Protein AF-A0ABD2CZT2-F1 (afdb_monomer_lite)

Organism: Vespula maculifrons (NCBI:txid7453)

Secondary structure (DSSP, 8-state):
--HHHHHHHHHHHHHHHHHHHHHHHHHHHHHHHHHHHHHHHHHHHHHHHHHHHHHHHHS---SSSHHHHHHHHHHHHHHHHHHHHHHHHHHHHHHHHHHHHHHHHHHHHHHHHHHHHHHHHHHHHHHHHT-----HHHHHHHHHHHHHHHHHHHHHHHHHHHHHHHHHHHHHHHHHHHHHHHHHHHHHHHHHHTT--

pLDDT: mean 74.49, std 11.49, range [43.28, 91.12]

Sequence (197 aa):
MPNILNRSLVLTLSKCSLLYATLIVFIMDMLYMNCTCIIKECFTRINKNLENLQRVVVTGEPHLLRRVYHEKRNPLLLIELKAIKMRHQQVSDVLQQLNSTFGSQIIITSLMTFAEVTFSLYFYILQTIDKKEINLEKQIWYSYFITSIAYYSIKLGLIAWACETAKNEAAEVGIRIHEVVINTTDKDIKNEVKRHS

Foldseek 3Di:
DPPVVVVVVVVVVVVVVVVVVVVVVVVLLVVLVVLLVVLVVLVVVLVVLLVVLVCVLVVDDDDDVPPVCLVVVVVVSVVSLVVSVVSLVVSLVVLVVSCVVCVVVLVVVLVVVVVVLVVVVVVVVVVCVVPPDDDPVNVVSVVVVVVSVVVSVVSVVSSVVSVVCSVVSVVVSVVSVVVSVVVSVVVVVVVVVVVVD

InterPro domains:
  IPR013604 7TM chemosensory receptor [PF08395] (9-193)

Structure (mmCIF, N/CA/C/O backbone):
data_AF-A0ABD2CZT2-F1
#
_entry.id   AF-A0ABD2CZT2-F1
#
loop_
_atom_site.group_PDB
_atom_site.id
_atom_site.type_symbol
_atom_site.label_atom_id
_atom_site.label_alt_id
_atom_site.label_comp_id
_atom_site.label_asym_id
_atom_site.label_entity_id
_atom_site.label_seq_id
_atom_site.pdbx_PDB_ins_code
_atom_site.Cartn_x
_atom_site.Cartn_y
_atom_site.Cartn_z
_atom_site.occupancy
_atom_site.B_iso_or_equiv
_atom_site.auth_seq_id
_atom_site.auth_comp_id
_atom_site.auth_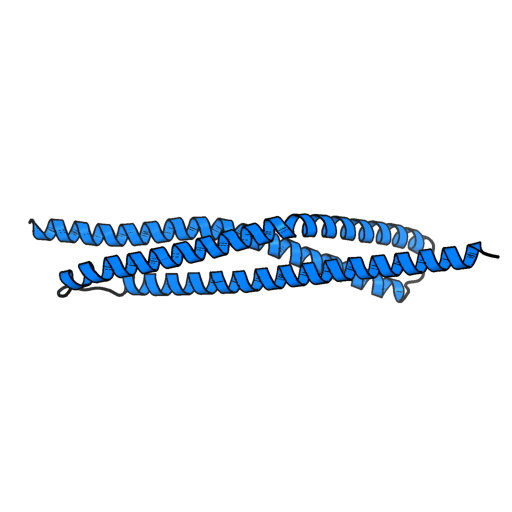asym_id
_atom_site.auth_atom_id
_atom_site.pdbx_PDB_model_num
ATOM 1 N N . MET A 1 1 ? 14.401 15.908 -48.583 1.00 51.03 1 MET A N 1
ATOM 2 C CA . MET A 1 1 ? 14.832 16.285 -47.216 1.00 51.03 1 MET A CA 1
ATOM 3 C C . MET A 1 1 ? 13.704 16.536 -46.173 1.00 51.03 1 MET A C 1
ATOM 5 O O . MET A 1 1 ? 13.996 17.207 -45.196 1.00 51.03 1 MET A O 1
ATOM 9 N N . PRO A 1 2 ? 12.477 15.955 -46.236 1.00 56.19 2 PRO A N 1
ATOM 10 C CA . PRO A 1 2 ? 11.481 16.119 -45.152 1.00 56.19 2 PRO A CA 1
ATOM 11 C C . PRO A 1 2 ? 11.474 15.001 -44.080 1.00 56.19 2 PRO A C 1
ATOM 13 O O . PRO A 1 2 ? 10.839 15.145 -43.041 1.00 56.19 2 PRO A O 1
ATOM 16 N N . ASN A 1 3 ? 12.187 13.886 -44.289 1.00 60.97 3 ASN A N 1
ATOM 17 C CA . ASN A 1 3 ? 12.022 12.674 -43.465 1.00 60.97 3 ASN A CA 1
ATOM 18 C C . ASN A 1 3 ? 12.833 12.667 -42.146 1.00 60.97 3 ASN A C 1
ATOM 20 O O . ASN A 1 3 ? 12.502 11.949 -41.206 1.00 60.97 3 ASN A O 1
ATOM 24 N N . ILE A 1 4 ? 13.901 13.468 -42.056 1.00 63.44 4 ILE A N 1
ATOM 25 C CA . ILE A 1 4 ? 14.817 13.484 -40.897 1.00 63.44 4 ILE A CA 1
ATOM 26 C C . ILE A 1 4 ? 14.232 14.313 -39.746 1.00 63.44 4 ILE A C 1
ATOM 28 O O . ILE A 1 4 ? 14.256 13.866 -38.602 1.00 63.44 4 ILE A O 1
ATOM 32 N N . LEU A 1 5 ? 13.639 15.470 -40.063 1.00 66.06 5 LEU A N 1
ATOM 33 C CA . LEU A 1 5 ? 13.013 16.367 -39.087 1.00 66.06 5 LEU A CA 1
ATOM 34 C C . LEU A 1 5 ? 11.785 15.721 -38.424 1.00 66.06 5 LEU A C 1
ATOM 36 O O . LEU A 1 5 ? 11.606 15.821 -37.212 1.00 66.06 5 LEU A O 1
ATOM 40 N N . ASN A 1 6 ? 10.979 14.996 -39.209 1.00 73.38 6 ASN A N 1
ATOM 41 C CA . ASN A 1 6 ? 9.832 14.251 -38.692 1.00 73.38 6 ASN A CA 1
ATOM 42 C C . ASN A 1 6 ? 10.284 13.119 -37.750 1.00 73.38 6 ASN A C 1
ATOM 44 O O . ASN A 1 6 ? 9.743 12.954 -36.661 1.00 73.38 6 ASN A O 1
ATOM 48 N N . ARG A 1 7 ? 11.360 12.398 -38.102 1.00 74.06 7 ARG A N 1
ATOM 49 C CA . ARG A 1 7 ? 11.938 11.351 -37.246 1.00 74.06 7 ARG A CA 1
ATOM 50 C C . ARG A 1 7 ? 12.487 11.911 -35.929 1.00 74.06 7 ARG A C 1
ATOM 52 O O . ARG A 1 7 ? 12.241 11.319 -34.881 1.00 74.06 7 ARG A O 1
ATOM 59 N N . SER A 1 8 ? 13.189 13.048 -35.954 1.00 78.94 8 SER A N 1
ATOM 60 C CA . SER A 1 8 ? 13.686 13.703 -34.733 1.00 78.94 8 SER A CA 1
ATOM 61 C C . SER A 1 8 ? 12.563 14.262 -33.857 1.00 78.94 8 SER A C 1
ATOM 63 O O . SER A 1 8 ? 12.661 14.187 -32.633 1.00 78.94 8 SER A O 1
ATOM 65 N N . LEU A 1 9 ? 11.482 14.769 -34.462 1.00 80.94 9 LEU A N 1
ATOM 66 C CA . LEU A 1 9 ? 10.285 15.213 -33.743 1.00 80.94 9 LEU A CA 1
ATOM 67 C C . LEU A 1 9 ? 9.587 14.040 -33.053 1.00 80.94 9 LEU A C 1
ATOM 69 O O . LEU A 1 9 ? 9.322 14.123 -31.860 1.00 80.94 9 LEU A O 1
ATOM 73 N N . VAL A 1 10 ? 9.374 12.923 -33.755 1.00 81.81 10 VAL A N 1
ATOM 74 C CA . VAL A 1 10 ? 8.773 11.704 -33.184 1.00 81.81 10 VAL A CA 1
ATOM 75 C C . VAL A 1 10 ? 9.615 11.146 -32.032 1.00 81.81 10 VAL A C 1
ATOM 77 O O . VAL A 1 10 ? 9.071 10.801 -30.986 1.00 81.81 10 VAL A O 1
ATOM 80 N N . LEU A 1 11 ? 10.944 11.109 -32.177 1.00 80.69 11 LEU A N 1
ATOM 81 C CA . LEU A 1 11 ? 11.863 10.692 -31.109 1.00 80.69 11 LEU A CA 1
ATOM 82 C C . LEU A 1 11 ? 11.801 11.619 -29.889 1.00 80.69 11 LEU A C 1
ATOM 84 O O . LEU A 1 11 ? 11.799 11.144 -28.755 1.00 80.69 11 LEU A O 1
ATOM 88 N N . THR A 1 12 ? 11.747 12.932 -30.111 1.00 82.88 12 THR A N 1
ATOM 89 C CA . THR A 1 12 ? 11.650 13.922 -29.028 1.00 82.88 12 THR A CA 1
ATOM 90 C C . THR A 1 12 ? 10.311 13.813 -28.306 1.00 82.88 12 THR A C 1
ATOM 92 O O . THR A 1 12 ? 10.287 13.718 -27.083 1.00 82.88 12 THR A O 1
ATOM 95 N N . LEU A 1 13 ? 9.207 13.732 -29.054 1.00 83.69 13 LEU A N 1
ATOM 96 C CA . LEU A 1 13 ? 7.863 13.544 -28.506 1.00 83.69 13 LEU A CA 1
ATOM 97 C C . LEU A 1 13 ? 7.771 12.249 -27.694 1.00 83.69 13 LEU A C 1
ATOM 99 O O . LEU A 1 13 ? 7.291 12.280 -26.567 1.00 83.69 13 LEU A O 1
ATOM 103 N N . SER A 1 14 ? 8.313 11.141 -28.206 1.00 77.81 14 SER A N 1
ATOM 104 C CA . SER A 1 14 ? 8.356 9.857 -27.496 1.00 77.81 14 SER A CA 1
ATOM 105 C C . SER A 1 14 ? 9.108 9.949 -26.162 1.00 77.81 14 SER A C 1
ATOM 107 O O . SER A 1 14 ? 8.605 9.475 -25.144 1.00 77.81 14 SER A O 1
ATOM 109 N N . LYS A 1 15 ? 10.271 10.614 -26.128 1.00 78.31 15 LYS A N 1
ATOM 110 C CA . LYS A 1 15 ? 11.030 10.831 -24.884 1.00 78.31 15 LYS A CA 1
ATOM 111 C C . LYS A 1 15 ? 10.276 11.716 -23.893 1.00 78.31 15 LYS A C 1
ATOM 113 O O . LYS A 1 15 ? 10.260 11.410 -22.704 1.00 78.31 15 LYS A O 1
ATOM 118 N N . CYS A 1 16 ? 9.634 12.783 -24.366 1.00 80.50 16 CYS A N 1
ATOM 119 C CA . CYS A 1 16 ? 8.803 13.642 -23.524 1.00 80.50 16 CYS A CA 1
ATOM 120 C C . CYS A 1 16 ? 7.610 12.875 -22.936 1.00 80.50 16 CYS A C 1
ATOM 122 O O . CYS A 1 16 ? 7.338 13.005 -21.745 1.00 80.50 16 CYS A O 1
ATOM 124 N N . SER A 1 17 ? 6.941 12.037 -23.733 1.00 78.31 17 SER A N 1
ATOM 125 C CA . SER A 1 17 ? 5.855 11.174 -23.261 1.00 78.31 17 SER A CA 1
ATOM 126 C C . SER A 1 17 ? 6.329 10.168 -22.212 1.00 78.31 17 SER A C 1
ATOM 128 O O . SER A 1 17 ? 5.640 9.973 -21.214 1.00 78.31 17 SER A O 1
ATOM 130 N N . LEU A 1 18 ? 7.514 9.573 -22.392 1.00 78.94 18 LEU A N 1
ATOM 131 C CA . LEU A 1 18 ? 8.096 8.647 -21.417 1.00 78.94 18 LEU A CA 1
ATOM 132 C C . LEU A 1 18 ? 8.422 9.350 -20.093 1.00 78.94 18 LEU A C 1
ATOM 134 O O . LEU A 1 18 ? 8.030 8.872 -19.035 1.00 78.94 18 LEU A O 1
ATOM 138 N N . LEU A 1 19 ? 9.072 10.518 -20.145 1.00 80.50 19 LEU A N 1
ATOM 139 C CA . LEU A 1 19 ? 9.363 11.322 -18.951 1.00 80.50 19 LEU A CA 1
ATOM 140 C C . LEU A 1 19 ? 8.084 11.717 -18.205 1.00 80.50 19 LEU A C 1
ATOM 142 O O . LEU A 1 19 ? 8.030 11.628 -16.980 1.00 80.50 19 LEU A O 1
ATOM 146 N N . TYR A 1 20 ? 7.046 12.118 -18.939 1.00 80.69 20 TYR A N 1
ATOM 147 C CA . TYR A 1 20 ? 5.749 12.457 -18.364 1.00 80.69 20 TYR A CA 1
ATOM 148 C C . TYR A 1 20 ? 5.088 11.252 -17.680 1.00 80.69 20 TYR A C 1
ATOM 150 O O . TYR A 1 20 ? 4.609 11.376 -16.554 1.00 80.69 20 TYR A O 1
ATOM 158 N N . ALA A 1 21 ? 5.123 10.074 -18.310 1.00 78.50 21 ALA A N 1
ATOM 159 C CA . ALA A 1 21 ? 4.617 8.842 -17.712 1.00 78.50 21 ALA A CA 1
ATOM 160 C C . ALA A 1 21 ? 5.367 8.485 -16.415 1.00 78.50 21 ALA A C 1
ATOM 162 O O . ALA A 1 21 ? 4.730 8.185 -15.406 1.00 78.50 21 ALA A O 1
ATOM 163 N N . THR A 1 22 ? 6.699 8.597 -16.400 1.00 79.19 22 THR A N 1
ATOM 164 C CA . THR A 1 22 ? 7.515 8.357 -15.198 1.00 79.19 22 THR A CA 1
ATOM 165 C C . THR A 1 22 ? 7.178 9.331 -14.071 1.00 79.19 22 THR A C 1
ATOM 167 O O . THR A 1 22 ? 7.063 8.921 -12.917 1.00 79.19 22 THR A O 1
ATOM 170 N N . LEU A 1 23 ? 6.971 10.613 -14.388 1.00 82.81 23 LEU A N 1
ATOM 171 C CA . LEU A 1 23 ? 6.548 11.611 -13.403 1.00 82.81 23 LEU A CA 1
ATOM 172 C C . LEU A 1 23 ? 5.168 11.291 -12.824 1.00 82.81 23 LEU A C 1
ATOM 174 O O . LEU A 1 23 ? 4.985 11.406 -11.615 1.00 82.81 23 LEU A O 1
ATOM 178 N N . ILE A 1 24 ? 4.218 10.849 -13.653 1.00 84.69 24 ILE A N 1
ATOM 179 C CA . ILE A 1 24 ? 2.903 10.407 -13.173 1.00 84.69 24 ILE A CA 1
ATOM 180 C C . ILE A 1 24 ? 3.057 9.239 -12.202 1.00 84.69 24 ILE A C 1
ATOM 182 O O . ILE A 1 24 ? 2.507 9.303 -11.107 1.00 84.69 24 ILE A O 1
ATOM 186 N N . VAL A 1 25 ? 3.812 8.198 -12.563 1.00 82.75 25 VAL A N 1
ATOM 187 C CA . VAL A 1 25 ? 4.027 7.037 -11.682 1.00 82.75 25 VAL A CA 1
ATOM 188 C C . VAL A 1 25 ? 4.643 7.479 -10.355 1.00 82.75 25 VAL A C 1
ATOM 190 O O . VAL A 1 25 ? 4.132 7.123 -9.298 1.00 82.75 25 VAL A O 1
ATOM 193 N N . PHE A 1 26 ? 5.662 8.339 -10.395 1.00 81.00 26 PHE A N 1
ATOM 194 C CA . PHE A 1 26 ? 6.296 8.863 -9.189 1.00 81.00 26 PHE A CA 1
ATOM 195 C C . PHE A 1 26 ? 5.323 9.649 -8.296 1.00 81.00 26 PHE A C 1
ATOM 197 O O . PHE A 1 26 ? 5.288 9.444 -7.083 1.00 81.00 26 PHE A O 1
ATOM 204 N N . ILE A 1 27 ? 4.502 10.528 -8.878 1.00 85.62 27 ILE A N 1
ATOM 205 C CA . ILE A 1 27 ? 3.500 11.305 -8.133 1.00 85.62 27 ILE A CA 1
ATOM 206 C C . ILE A 1 27 ? 2.443 10.382 -7.517 1.00 85.62 27 ILE A C 1
ATOM 208 O O . ILE A 1 27 ? 2.082 10.561 -6.353 1.00 85.62 27 ILE A O 1
ATOM 212 N N . MET A 1 28 ? 1.969 9.387 -8.268 1.00 85.38 28 MET A N 1
ATOM 213 C CA . MET A 1 28 ? 0.991 8.407 -7.786 1.00 85.38 28 MET A CA 1
ATOM 214 C C . MET A 1 28 ? 1.545 7.595 -6.614 1.00 85.38 28 MET A C 1
ATOM 216 O O . MET A 1 28 ? 0.846 7.371 -5.626 1.00 85.38 28 MET A O 1
ATOM 220 N N . ASP A 1 29 ? 2.820 7.227 -6.678 1.00 82.44 29 ASP A N 1
ATOM 221 C CA . ASP A 1 29 ? 3.487 6.478 -5.620 1.00 82.44 29 ASP A CA 1
ATOM 222 C C . ASP A 1 29 ? 3.666 7.320 -4.356 1.00 82.44 29 ASP A C 1
ATOM 224 O O . ASP A 1 29 ? 3.377 6.859 -3.252 1.00 82.44 29 ASP A O 1
ATOM 228 N N . MET A 1 30 ? 4.068 8.583 -4.507 1.00 86.44 30 MET A N 1
ATOM 229 C CA . MET A 1 30 ? 4.168 9.526 -3.390 1.00 86.44 30 MET A CA 1
ATOM 230 C C . MET A 1 30 ? 2.801 9.787 -2.747 1.00 86.44 30 MET A C 1
ATOM 232 O O . MET A 1 30 ? 2.695 9.843 -1.521 1.00 86.44 30 MET A O 1
ATOM 236 N N . LEU A 1 31 ? 1.738 9.893 -3.549 1.00 88.81 31 LEU A N 1
ATOM 237 C CA . LEU A 1 31 ? 0.372 10.031 -3.049 1.00 88.81 31 LEU A CA 1
ATOM 238 C C . LEU A 1 31 ? -0.050 8.802 -2.232 1.00 88.81 31 LEU A C 1
ATOM 240 O O . LEU A 1 31 ? -0.528 8.956 -1.108 1.00 88.81 31 LEU A O 1
ATOM 244 N N . TYR A 1 32 ? 0.191 7.594 -2.750 1.00 87.00 32 TYR A N 1
ATOM 245 C CA . TYR A 1 32 ? -0.104 6.345 -2.046 1.00 87.00 32 TYR A CA 1
ATOM 246 C C . TYR A 1 32 ? 0.623 6.260 -0.694 1.00 87.00 32 TYR A C 1
ATOM 248 O O . TYR A 1 32 ? 0.012 5.941 0.332 1.00 87.00 32 TYR A O 1
ATOM 256 N N . MET A 1 33 ? 1.915 6.601 -0.673 1.00 83.81 33 MET A N 1
ATOM 257 C CA . MET A 1 33 ? 2.735 6.639 0.542 1.00 83.81 33 MET A CA 1
ATOM 258 C C . MET A 1 33 ? 2.185 7.621 1.579 1.00 83.81 33 MET A C 1
ATOM 260 O O . MET A 1 33 ? 2.037 7.269 2.751 1.00 83.81 33 MET A O 1
ATOM 264 N N . ASN A 1 34 ? 1.838 8.834 1.147 1.00 89.62 34 ASN A N 1
ATOM 265 C CA . ASN A 1 34 ? 1.283 9.866 2.019 1.00 89.62 34 ASN A CA 1
ATOM 266 C C . ASN A 1 34 ? -0.051 9.426 2.634 1.00 89.62 34 ASN A C 1
ATOM 268 O O . ASN A 1 34 ? -0.232 9.534 3.848 1.00 89.62 34 ASN A O 1
ATOM 272 N N . CYS A 1 35 ? -0.963 8.872 1.830 1.00 89.50 35 CYS A N 1
ATOM 273 C CA . CYS A 1 35 ? -2.238 8.348 2.320 1.00 89.50 35 CYS A CA 1
ATOM 274 C C . CYS A 1 35 ? -2.035 7.204 3.323 1.00 89.50 35 CYS A C 1
ATOM 276 O O . CYS A 1 35 ? -2.639 7.210 4.394 1.00 89.50 35 CYS A O 1
ATOM 278 N N . THR A 1 36 ? -1.137 6.266 3.017 1.00 84.94 36 THR A N 1
ATOM 279 C CA . THR A 1 36 ? -0.813 5.136 3.901 1.00 84.94 36 THR A CA 1
ATOM 280 C C . THR A 1 36 ? -0.243 5.615 5.242 1.00 84.94 36 THR A C 1
ATOM 282 O O . THR A 1 36 ? -0.614 5.098 6.296 1.00 84.94 36 THR A O 1
ATOM 285 N N . CYS A 1 37 ? 0.605 6.648 5.231 1.00 87.12 37 CYS A N 1
ATOM 286 C CA . CYS A 1 37 ? 1.153 7.260 6.443 1.00 87.12 37 CYS A CA 1
ATOM 287 C C . CYS A 1 37 ? 0.065 7.925 7.304 1.00 87.12 37 CYS A C 1
ATOM 289 O O . CYS A 1 37 ? 0.001 7.696 8.511 1.00 87.12 37 CYS A O 1
ATOM 291 N N . ILE A 1 38 ? -0.847 8.686 6.690 1.00 91.12 38 ILE A N 1
ATOM 292 C CA . ILE A 1 38 ? -1.976 9.304 7.404 1.00 91.12 38 ILE A CA 1
ATOM 293 C C . ILE A 1 38 ? -2.860 8.230 8.047 1.00 91.12 38 ILE A C 1
ATOM 295 O O . ILE A 1 38 ? -3.228 8.344 9.215 1.00 91.12 38 ILE A O 1
ATOM 299 N N . ILE A 1 39 ? -3.159 7.157 7.313 1.00 88.56 39 ILE A N 1
ATOM 300 C CA . ILE A 1 39 ? -3.959 6.037 7.818 1.00 88.56 39 ILE A CA 1
ATOM 301 C C . ILE A 1 39 ? -3.271 5.360 9.011 1.00 88.56 39 ILE A C 1
ATOM 303 O O . ILE A 1 39 ? -3.927 5.063 10.012 1.00 88.56 39 ILE A O 1
ATOM 307 N N . LYS A 1 40 ? -1.946 5.179 8.958 1.00 84.88 40 LYS A N 1
ATOM 308 C CA . LYS A 1 40 ? -1.151 4.658 10.080 1.00 84.88 40 LYS A CA 1
ATOM 309 C C . LYS A 1 40 ? -1.309 5.507 11.343 1.00 84.88 40 LYS A C 1
ATOM 311 O O . LYS A 1 40 ? -1.515 4.970 12.435 1.00 84.88 40 LYS A O 1
ATOM 316 N N . GLU A 1 41 ? -1.230 6.826 11.207 1.00 89.62 41 GLU A N 1
ATOM 317 C CA . GLU A 1 41 ? -1.436 7.751 12.325 1.00 89.62 41 GLU A CA 1
ATOM 318 C C . GLU A 1 41 ? -2.876 7.677 12.860 1.00 89.62 41 GLU A C 1
ATOM 320 O O . GLU A 1 41 ? -3.095 7.688 14.076 1.00 89.62 41 GLU A O 1
ATOM 325 N N . CYS A 1 42 ? -3.872 7.513 11.981 1.00 89.31 42 CYS A N 1
ATOM 326 C CA . CYS A 1 42 ? -5.260 7.295 12.386 1.00 89.31 42 CYS A CA 1
ATOM 327 C C . CYS A 1 42 ? -5.419 6.030 13.243 1.00 89.31 42 CYS A C 1
ATOM 329 O O . CYS A 1 42 ? -5.993 6.119 14.332 1.00 89.31 42 CYS A O 1
ATOM 331 N N . PHE A 1 43 ? -4.879 4.886 12.811 1.00 83.69 43 PHE A N 1
ATOM 332 C CA . PHE A 1 43 ? -4.912 3.647 13.598 1.00 83.69 43 PHE A CA 1
ATOM 333 C C . PHE A 1 43 ? -4.190 3.799 14.937 1.00 83.69 43 PHE A C 1
ATOM 335 O O . PHE A 1 43 ? -4.746 3.463 15.982 1.00 83.69 43 PHE A O 1
ATOM 342 N N . THR A 1 44 ? -3.007 4.417 14.935 1.00 86.19 44 THR A N 1
ATOM 343 C CA . THR A 1 44 ? -2.239 4.692 16.160 1.00 86.19 44 THR A CA 1
ATOM 344 C C . THR A 1 44 ? -3.060 5.499 17.169 1.00 86.19 44 THR A C 1
ATOM 346 O O . THR A 1 44 ? -3.048 5.221 18.371 1.00 86.19 44 THR A O 1
ATOM 349 N N . ARG A 1 45 ? -3.819 6.492 16.696 1.00 89.38 45 ARG A N 1
ATOM 350 C CA . ARG A 1 45 ? -4.690 7.308 17.547 1.00 89.38 45 ARG A CA 1
ATOM 351 C C . ARG A 1 45 ? -5.887 6.526 18.082 1.00 89.38 45 ARG A C 1
ATOM 353 O O . ARG A 1 45 ? -6.261 6.713 19.238 1.00 89.38 45 ARG A O 1
ATOM 360 N N . ILE A 1 46 ? -6.490 5.668 17.263 1.00 86.38 46 ILE A N 1
ATOM 361 C CA . ILE A 1 46 ? -7.605 4.807 17.675 1.00 86.38 46 ILE A CA 1
ATOM 362 C C . ILE A 1 46 ? -7.146 3.826 18.756 1.00 86.38 46 ILE A C 1
ATOM 364 O O . ILE A 1 46 ? -7.802 3.737 19.794 1.00 86.38 46 ILE A O 1
ATOM 368 N N . ASN A 1 47 ? -5.994 3.178 18.570 1.00 84.38 47 ASN A N 1
ATOM 369 C CA . ASN A 1 47 ? -5.454 2.225 19.536 1.00 84.38 47 ASN A CA 1
ATOM 370 C C . ASN A 1 47 ? -5.145 2.894 20.892 1.00 84.38 47 ASN A C 1
ATOM 372 O O . ASN A 1 47 ? -5.577 2.408 21.934 1.00 84.38 47 ASN A O 1
ATOM 376 N N . LYS A 1 48 ? -4.531 4.089 20.893 1.00 87.69 48 LYS A N 1
ATOM 377 C CA . LYS A 1 48 ? -4.320 4.881 22.125 1.00 87.69 48 LYS A CA 1
ATOM 378 C C . LYS A 1 48 ? -5.627 5.221 22.852 1.00 87.69 48 LYS A C 1
ATOM 380 O O . LYS A 1 48 ? -5.678 5.182 24.081 1.00 87.69 48 LYS A O 1
ATOM 385 N N . ASN A 1 49 ? -6.686 5.566 22.116 1.00 87.38 49 ASN A N 1
ATOM 386 C CA . ASN A 1 49 ? -7.994 5.844 22.719 1.00 87.38 49 ASN A CA 1
ATOM 387 C C . ASN A 1 49 ? -8.596 4.585 23.356 1.00 87.38 49 ASN A C 1
ATOM 389 O O . ASN A 1 49 ? -9.162 4.667 24.445 1.00 87.38 49 ASN A O 1
ATOM 393 N N . LEU A 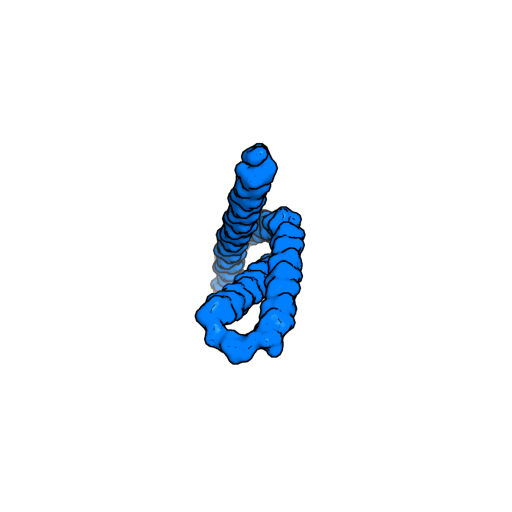1 50 ? -8.447 3.432 22.700 1.00 82.94 50 LEU A N 1
ATOM 394 C CA . LEU A 1 50 ? -8.921 2.150 23.212 1.00 82.94 50 LEU A CA 1
ATOM 395 C C . LEU A 1 50 ? -8.175 1.736 24.490 1.00 82.94 50 LEU A C 1
ATOM 397 O O . LEU A 1 50 ? -8.821 1.356 25.465 1.00 82.94 50 LEU A O 1
ATOM 401 N N . GLU A 1 51 ? -6.847 1.879 24.530 1.00 83.19 51 GLU A N 1
ATOM 402 C CA . GLU A 1 51 ? -6.041 1.622 25.735 1.00 83.19 51 GLU A CA 1
ATOM 403 C C . GLU A 1 51 ? -6.468 2.496 26.919 1.00 83.19 51 GLU A C 1
ATOM 405 O O . GLU A 1 51 ? -6.601 2.015 28.046 1.00 83.19 51 GLU A O 1
ATOM 410 N N . ASN A 1 52 ? -6.702 3.789 26.680 1.00 84.38 52 ASN A N 1
ATOM 411 C CA . ASN A 1 52 ? -7.157 4.700 27.727 1.00 84.38 52 ASN A CA 1
ATOM 412 C C . ASN A 1 52 ? -8.518 4.270 28.288 1.00 84.38 52 ASN A C 1
ATOM 414 O O . ASN A 1 52 ? -8.716 4.290 29.504 1.00 84.38 52 ASN A O 1
ATOM 418 N N . LEU A 1 53 ? -9.433 3.835 27.419 1.00 78.8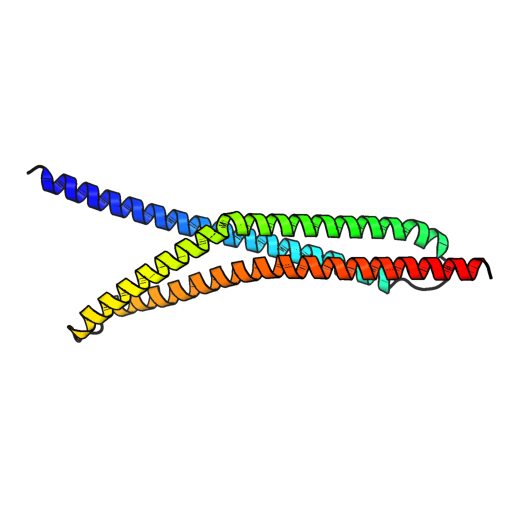1 53 LEU A N 1
ATOM 419 C CA . LEU A 1 53 ? -10.755 3.369 27.822 1.00 78.81 53 LEU A CA 1
ATOM 420 C C . LEU A 1 53 ? -10.675 2.046 28.603 1.00 78.81 53 LEU A C 1
ATOM 422 O O . LEU A 1 53 ? -11.332 1.910 29.634 1.00 78.81 53 LEU A O 1
ATOM 426 N N . GLN A 1 54 ? -9.803 1.116 28.200 1.00 73.75 54 GLN A N 1
ATOM 427 C CA . GLN A 1 54 ? -9.526 -0.104 28.969 1.00 73.75 54 GLN A CA 1
ATOM 428 C C . GLN A 1 54 ? -8.984 0.204 30.369 1.00 73.75 54 GLN A C 1
ATOM 430 O O . GLN A 1 54 ? -9.471 -0.363 31.346 1.00 73.75 54 GLN A O 1
ATOM 435 N N . ARG A 1 55 ? -8.037 1.143 30.506 1.00 74.88 55 ARG A N 1
ATOM 436 C CA . ARG A 1 55 ? -7.549 1.566 31.831 1.00 74.88 55 ARG A CA 1
ATOM 437 C C . ARG A 1 55 ? -8.684 2.111 32.689 1.00 74.88 55 ARG A C 1
ATOM 439 O O . ARG A 1 55 ? -8.818 1.708 33.834 1.00 74.88 55 ARG A O 1
ATOM 446 N N . VAL A 1 56 ? -9.545 2.966 32.137 1.00 72.62 56 VAL A N 1
ATOM 447 C CA . VAL A 1 56 ? -10.702 3.513 32.866 1.00 72.62 56 VAL A CA 1
ATOM 448 C C . VAL A 1 56 ? -11.635 2.412 33.395 1.00 72.62 56 VAL A C 1
ATOM 450 O O . VAL A 1 56 ? -12.168 2.550 34.497 1.00 72.62 56 VAL A O 1
ATOM 453 N N . VAL A 1 57 ? -11.810 1.321 32.645 1.00 68.69 57 VAL A N 1
ATOM 454 C CA . VAL A 1 57 ? -12.611 0.156 33.059 1.00 68.69 57 VAL A CA 1
ATOM 455 C C . VAL A 1 57 ? -11.914 -0.662 34.158 1.00 68.69 57 VAL A C 1
ATOM 457 O O . VAL A 1 57 ? -12.582 -1.110 35.091 1.00 68.69 57 VAL A O 1
ATOM 460 N N . VAL A 1 58 ? -10.589 -0.836 34.081 1.00 66.88 58 VAL A N 1
ATOM 461 C CA . VAL A 1 58 ? -9.796 -1.654 35.022 1.00 66.88 58 VAL A CA 1
ATOM 462 C C . VAL A 1 58 ? -9.529 -0.939 36.352 1.00 66.88 58 VAL A C 1
ATOM 464 O O . VAL A 1 58 ? -9.654 -1.556 37.405 1.00 66.88 58 VAL A O 1
ATOM 467 N N . THR A 1 59 ? -9.205 0.358 36.345 1.00 64.31 59 THR A N 1
ATOM 468 C CA . THR A 1 59 ? -8.850 1.113 37.566 1.00 64.31 59 THR A CA 1
ATOM 469 C C . THR A 1 59 ? -10.064 1.466 38.439 1.00 64.31 59 THR A C 1
ATOM 471 O O . THR A 1 59 ? -9.915 2.020 39.526 1.00 64.31 59 THR A O 1
ATOM 474 N N . GLY A 1 60 ? -11.287 1.188 37.983 1.00 59.31 60 GLY A N 1
ATOM 475 C CA . GLY A 1 60 ? -12.505 1.483 38.731 1.00 59.31 60 GLY A CA 1
ATOM 476 C C . GLY A 1 60 ? -12.949 0.345 39.653 1.00 59.31 60 GLY A C 1
ATOM 477 O O . GLY A 1 60 ? -13.794 -0.440 39.234 1.00 59.31 60 GLY A O 1
ATOM 478 N N . GLU A 1 61 ? -12.460 0.287 40.902 1.00 55.16 61 GLU A N 1
ATOM 479 C CA . GLU A 1 61 ? -13.149 -0.317 42.071 1.00 55.16 61 GLU A CA 1
ATOM 480 C C . GLU A 1 61 ? -12.404 0.024 43.407 1.00 55.16 61 GLU A C 1
ATOM 482 O O . GLU A 1 61 ? -11.184 0.161 43.337 1.00 55.16 61 GLU A O 1
ATOM 487 N N . PRO A 1 62 ? -13.051 0.157 44.611 1.00 55.56 62 PRO A N 1
ATOM 488 C CA . PRO A 1 62 ? -14.337 -0.470 44.919 1.00 55.56 62 PRO A CA 1
ATOM 489 C C . PRO A 1 62 ? -15.349 0.169 45.950 1.00 55.56 62 PRO A C 1
ATOM 491 O O . PRO A 1 62 ? -15.024 0.942 46.844 1.00 55.56 62 PRO A O 1
ATOM 494 N N . HIS A 1 63 ? -16.616 -0.273 45.830 1.00 49.81 63 HIS A N 1
ATOM 495 C CA . HIS A 1 63 ? -17.601 -0.622 46.890 1.00 49.81 63 HIS A CA 1
ATOM 496 C C . HIS A 1 63 ? -18.855 0.206 47.270 1.00 49.81 63 HIS A C 1
ATOM 498 O O . HIS A 1 63 ? -19.834 -0.476 47.556 1.00 49.81 63 HIS A O 1
ATOM 504 N N . LEU A 1 64 ? -18.977 1.545 47.244 1.00 47.81 64 LEU A N 1
ATOM 505 C CA . LEU A 1 64 ? -20.221 2.173 47.795 1.00 47.81 64 LEU A CA 1
ATOM 506 C C . LEU A 1 64 ? -20.945 3.220 46.930 1.00 47.81 64 LEU A C 1
ATOM 508 O O . LEU A 1 64 ? -22.153 3.387 47.068 1.00 47.81 64 LEU A O 1
ATOM 512 N N . LEU A 1 65 ? -20.283 3.826 45.941 1.00 48.06 65 LEU A N 1
ATOM 513 C CA . LEU A 1 65 ? -20.922 4.740 44.970 1.00 48.06 65 LEU A CA 1
ATOM 514 C C . LEU A 1 65 ? -21.389 4.022 43.682 1.00 48.06 65 LEU A C 1
ATOM 516 O O . LEU A 1 65 ? -21.676 4.643 42.661 1.00 48.06 65 LEU A O 1
ATOM 520 N N . ARG A 1 66 ? -21.462 2.685 43.734 1.00 51.38 66 ARG A N 1
ATOM 521 C CA . ARG A 1 66 ? -21.515 1.775 42.578 1.00 51.38 66 ARG A CA 1
ATOM 522 C C . ARG A 1 66 ? -22.797 1.876 41.740 1.00 51.38 66 ARG A C 1
ATOM 524 O O . ARG A 1 66 ? -22.743 1.667 40.543 1.00 51.38 66 ARG A O 1
ATOM 531 N N . ARG A 1 67 ? -23.964 2.180 42.307 1.00 49.19 67 ARG A N 1
ATOM 532 C CA . ARG A 1 67 ? -25.227 2.079 41.540 1.00 49.19 67 ARG A CA 1
ATOM 533 C C . ARG A 1 67 ? -25.435 3.202 40.534 1.00 49.19 67 ARG A C 1
ATOM 535 O O . ARG A 1 67 ? -25.435 2.953 39.337 1.00 49.19 67 ARG A O 1
ATOM 542 N N . VAL A 1 68 ? -25.519 4.433 41.030 1.00 46.62 68 VAL A N 1
ATOM 543 C CA . VAL A 1 68 ? -25.800 5.618 40.204 1.00 46.62 68 VAL A CA 1
ATOM 544 C C . VAL A 1 68 ? -24.646 5.907 39.239 1.00 46.62 68 VAL A C 1
ATOM 546 O O . VAL A 1 68 ? -24.849 6.396 38.129 1.00 46.62 68 VAL A O 1
ATOM 549 N N . TYR A 1 69 ? -23.420 5.562 39.645 1.00 48.38 69 TYR A N 1
ATOM 550 C CA . TYR A 1 69 ? -22.234 5.744 38.823 1.00 48.38 69 TYR A CA 1
ATOM 551 C C . TYR A 1 69 ? -22.127 4.690 37.712 1.00 48.38 69 TYR A C 1
ATOM 553 O O . TYR A 1 69 ? -21.820 5.058 36.584 1.00 48.38 69 TYR A O 1
ATOM 561 N N . HIS A 1 70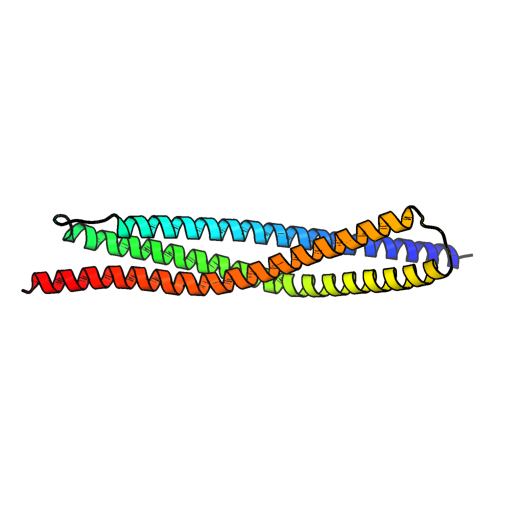 ? -22.443 3.413 37.967 1.00 52.59 70 HIS A N 1
ATOM 562 C CA . HIS A 1 70 ? -22.452 2.397 36.907 1.00 52.59 70 HIS A CA 1
ATOM 563 C C . HIS A 1 70 ? -23.636 2.567 35.942 1.00 52.59 70 HIS A C 1
ATOM 565 O O . HIS A 1 70 ? -23.421 2.478 34.738 1.00 52.59 70 HIS A O 1
ATOM 571 N N . GLU A 1 71 ? -24.836 2.928 36.417 1.00 52.62 71 GLU A N 1
ATOM 572 C CA . GLU A 1 71 ? -26.009 3.167 35.551 1.00 52.62 71 GLU A CA 1
ATOM 573 C C . GLU A 1 71 ? -25.801 4.301 34.541 1.00 52.62 71 GLU A C 1
ATOM 575 O O . GLU A 1 71 ? -26.314 4.230 33.428 1.00 52.62 71 GLU A O 1
ATOM 580 N N . LYS A 1 72 ? -25.030 5.341 34.894 1.00 52.47 72 LYS A N 1
ATOM 581 C CA . LYS A 1 72 ? -24.773 6.494 34.011 1.00 52.47 72 LYS A CA 1
ATOM 582 C C . LYS A 1 72 ? -23.450 6.396 33.241 1.00 52.47 72 LYS A C 1
ATOM 584 O O . LYS A 1 72 ? -23.341 6.947 32.148 1.00 52.47 72 LYS A O 1
ATOM 589 N N . ARG A 1 73 ? -22.446 5.691 33.780 1.00 59.25 73 ARG A N 1
ATOM 590 C CA . ARG A 1 73 ? -21.115 5.534 33.165 1.00 59.25 73 ARG A CA 1
ATOM 591 C C . ARG A 1 73 ? -21.040 4.364 32.182 1.00 59.25 73 ARG A C 1
ATOM 593 O O . ARG A 1 73 ? -20.358 4.515 31.175 1.00 59.25 73 ARG A O 1
ATOM 600 N N . ASN A 1 74 ? -21.766 3.260 32.397 1.00 65.50 74 ASN A N 1
ATOM 601 C CA . ASN A 1 74 ? -21.876 2.177 31.404 1.00 65.50 74 ASN A CA 1
ATOM 602 C C . ASN A 1 74 ? -22.402 2.657 30.046 1.00 65.50 74 ASN A C 1
ATOM 604 O O . ASN A 1 74 ? -21.740 2.386 29.044 1.00 65.50 74 ASN A O 1
ATOM 608 N N . PRO A 1 75 ? -23.528 3.393 29.958 1.00 69.12 75 PRO A N 1
ATOM 609 C CA . PRO A 1 75 ? -24.016 3.855 28.663 1.00 69.12 75 PRO A CA 1
ATOM 610 C C . PRO A 1 75 ? -23.046 4.841 28.002 1.00 69.12 75 PRO A C 1
ATOM 612 O O . PRO A 1 75 ? -22.867 4.783 26.790 1.00 69.12 75 PRO A O 1
ATOM 615 N N . LEU A 1 76 ? -22.362 5.691 28.775 1.00 75.00 76 LEU A N 1
ATOM 616 C CA . LEU A 1 76 ? -21.367 6.625 28.239 1.00 75.00 76 LEU A CA 1
ATOM 617 C C . LEU A 1 76 ? -20.135 5.895 27.674 1.00 75.00 76 LEU A C 1
ATOM 619 O O . LEU A 1 76 ? -19.719 6.182 26.554 1.00 75.00 76 LEU A O 1
ATOM 623 N N . LEU A 1 77 ? -19.610 4.895 28.389 1.00 73.94 77 LEU A N 1
ATOM 624 C CA . LEU A 1 77 ? -18.510 4.047 27.911 1.00 73.94 77 LEU A CA 1
ATOM 625 C C . LEU A 1 77 ? -18.905 3.235 26.672 1.00 73.94 77 LEU A C 1
ATOM 627 O O . LEU A 1 77 ? -18.115 3.117 25.738 1.00 73.94 77 LEU A O 1
ATOM 631 N N . LEU A 1 78 ? -20.135 2.715 26.626 1.00 75.31 78 LEU A N 1
ATOM 632 C CA . LEU A 1 78 ? -20.667 2.013 25.455 1.00 75.31 78 LEU A CA 1
ATOM 633 C C . LEU A 1 78 ? -20.784 2.940 24.235 1.00 75.31 78 LEU A C 1
ATOM 635 O O . LEU A 1 78 ? -20.482 2.519 23.118 1.00 75.31 78 LEU A O 1
ATOM 639 N N . ILE A 1 79 ? -21.181 4.203 24.431 1.00 81.69 79 ILE A N 1
ATOM 640 C CA . ILE A 1 79 ? -21.222 5.213 23.363 1.00 81.69 79 ILE A CA 1
ATOM 641 C C . ILE A 1 79 ? -19.808 5.510 22.844 1.00 81.69 79 ILE A C 1
ATOM 643 O O . ILE A 1 79 ? -19.602 5.527 21.629 1.00 81.69 79 ILE A O 1
ATOM 647 N N . GLU A 1 80 ? -18.824 5.691 23.728 1.00 83.44 80 GLU A N 1
ATOM 648 C CA . GLU A 1 80 ? -17.426 5.914 23.333 1.00 83.44 80 GLU A CA 1
ATOM 649 C C . GLU A 1 80 ? -16.828 4.704 22.604 1.00 83.44 80 GLU A C 1
ATOM 651 O O . GLU A 1 80 ? -16.231 4.863 21.538 1.00 83.44 80 GLU A O 1
ATOM 656 N N . LEU A 1 81 ? -17.056 3.486 23.104 1.00 80.25 81 LEU A N 1
ATOM 657 C CA . LEU A 1 81 ? -16.648 2.239 22.445 1.00 80.25 81 LEU A CA 1
ATOM 658 C C . LEU A 1 81 ? -17.260 2.106 21.050 1.00 80.25 81 LEU A C 1
ATOM 660 O O . LEU A 1 81 ? -16.560 1.772 20.093 1.00 80.25 81 LEU A O 1
ATOM 664 N N . LYS A 1 82 ? -18.555 2.413 20.905 1.00 81.31 82 LYS A N 1
ATOM 665 C CA . LYS A 1 82 ? -19.233 2.417 19.603 1.00 81.31 82 LYS A CA 1
ATOM 666 C C . LYS A 1 82 ? -18.616 3.450 18.658 1.00 81.31 82 LYS A C 1
ATOM 668 O O . LYS A 1 82 ? -18.416 3.147 17.483 1.00 81.31 82 LYS A O 1
ATOM 673 N N . ALA A 1 83 ? -18.268 4.636 19.158 1.00 86.44 83 ALA A N 1
ATOM 674 C CA . ALA A 1 83 ? -17.612 5.673 18.365 1.00 86.44 83 ALA A CA 1
ATOM 675 C C . ALA A 1 83 ? -16.198 5.261 17.917 1.00 86.44 83 ALA A C 1
ATOM 677 O O . ALA A 1 83 ? -15.835 5.481 16.761 1.00 86.44 83 ALA A O 1
ATOM 678 N N . ILE A 1 84 ? -15.416 4.624 18.795 1.00 85.25 84 ILE A N 1
ATOM 679 C CA . ILE A 1 84 ? -14.094 4.066 18.467 1.00 85.25 84 ILE A CA 1
ATOM 680 C C . ILE A 1 84 ? -14.230 2.987 17.387 1.00 85.25 84 ILE A C 1
ATOM 682 O O . ILE A 1 84 ? -13.524 3.054 16.382 1.00 85.25 84 ILE A O 1
ATOM 686 N N . LYS A 1 85 ? -15.188 2.060 17.536 1.00 81.69 85 LYS A N 1
ATOM 687 C CA . LYS A 1 85 ? -15.478 1.018 16.540 1.00 81.69 85 LYS A CA 1
ATOM 688 C C . LYS A 1 85 ? -15.824 1.607 15.174 1.00 81.69 85 LYS A C 1
ATOM 690 O O . LYS A 1 85 ? -15.313 1.148 14.160 1.00 81.69 85 LYS A O 1
ATOM 695 N N . MET A 1 86 ? -16.683 2.625 15.138 1.00 85.25 86 MET A N 1
ATOM 696 C CA . MET A 1 86 ? -17.069 3.269 13.881 1.00 85.25 86 MET A CA 1
ATOM 697 C C . MET A 1 86 ? -15.885 3.960 13.206 1.00 85.25 86 MET A C 1
ATOM 699 O O . MET A 1 86 ? -15.695 3.783 12.007 1.00 85.25 86 MET A O 1
ATOM 703 N N . ARG A 1 87 ? -15.064 4.706 13.959 1.00 86.00 87 ARG A N 1
ATOM 704 C CA . ARG A 1 87 ? -13.865 5.355 13.401 1.00 86.00 87 ARG A CA 1
ATOM 705 C C . ARG A 1 87 ? -12.880 4.342 12.842 1.00 86.00 87 ARG A C 1
ATOM 707 O O . ARG A 1 87 ? -12.302 4.570 11.790 1.00 86.00 87 ARG A O 1
ATOM 714 N N . HIS A 1 88 ? -12.699 3.235 13.546 1.00 86.44 88 HIS A N 1
ATOM 715 C CA . HIS A 1 88 ? -11.841 2.145 13.110 1.00 86.44 88 HIS A CA 1
ATOM 716 C C . HIS A 1 88 ? -12.314 1.529 11.796 1.00 86.44 88 HIS A C 1
ATOM 718 O O . HIS A 1 88 ? -11.539 1.479 10.842 1.00 86.44 88 HIS A O 1
ATOM 724 N N . GLN A 1 89 ? -13.602 1.187 11.709 1.00 84.56 89 GLN A N 1
ATOM 725 C CA . GLN A 1 89 ? -14.197 0.675 10.477 1.00 84.56 89 GLN A CA 1
ATOM 726 C C . GLN A 1 89 ? -14.015 1.660 9.318 1.00 84.56 89 GLN A C 1
ATOM 728 O O . GLN A 1 89 ? -13.557 1.267 8.255 1.00 84.56 89 GLN A O 1
ATOM 733 N N . GLN A 1 90 ? -14.283 2.951 9.542 1.00 90.25 90 GLN A N 1
ATOM 734 C CA . GLN A 1 90 ? -14.104 3.987 8.521 1.00 90.25 90 GLN A CA 1
ATOM 735 C C . GLN A 1 90 ? -12.661 4.066 8.009 1.00 90.25 90 GLN A C 1
ATOM 737 O O . GLN A 1 90 ? -12.440 4.172 6.807 1.00 90.25 90 GLN A O 1
ATOM 742 N N . VAL A 1 91 ? -11.672 4.018 8.906 1.00 89.19 91 VAL A N 1
ATOM 743 C CA . VAL A 1 91 ? -10.253 4.059 8.524 1.00 89.19 91 VAL A CA 1
ATOM 744 C C . VAL A 1 91 ? -9.854 2.791 7.761 1.00 89.19 91 VAL A C 1
ATOM 746 O O . VAL A 1 91 ? -9.130 2.886 6.770 1.00 89.19 91 VAL A O 1
ATOM 749 N N . SER A 1 92 ? -10.361 1.624 8.167 1.00 86.31 92 SER A N 1
ATOM 750 C CA . SER A 1 92 ? -10.140 0.356 7.461 1.00 86.31 92 SER A CA 1
ATOM 751 C C . SER A 1 92 ? -10.761 0.357 6.059 1.00 86.31 92 SER A C 1
ATOM 753 O O . SER A 1 92 ? -10.091 0.004 5.089 1.00 86.31 92 SER A O 1
ATOM 755 N N . ASP A 1 93 ? -11.993 0.850 5.918 1.00 88.69 93 ASP A N 1
ATOM 756 C CA . ASP A 1 93 ? -12.681 0.959 4.627 1.00 88.69 93 ASP A CA 1
ATOM 757 C C . ASP A 1 93 ? -11.923 1.895 3.671 1.00 88.69 93 ASP A C 1
ATOM 759 O O . ASP A 1 93 ? -11.755 1.587 2.489 1.00 88.69 93 ASP A O 1
ATOM 763 N N . VAL A 1 94 ? -11.413 3.023 4.181 1.00 90.69 94 VAL A N 1
ATOM 764 C CA . VAL A 1 94 ? -10.571 3.950 3.407 1.00 90.69 94 VAL A CA 1
ATOM 765 C C . VAL A 1 94 ? -9.262 3.279 2.985 1.00 90.69 94 VAL A C 1
ATOM 767 O O . VAL A 1 94 ? -8.844 3.436 1.838 1.00 90.69 94 VAL A O 1
ATOM 770 N N . LEU A 1 95 ? -8.627 2.498 3.863 1.00 87.94 95 LEU A N 1
ATOM 771 C CA . LEU A 1 95 ? -7.415 1.745 3.531 1.00 87.94 95 LEU A CA 1
ATOM 772 C C . LEU A 1 95 ? -7.671 0.691 2.449 1.00 87.94 95 LEU A C 1
ATOM 774 O O . LEU A 1 95 ? -6.873 0.550 1.521 1.00 87.94 95 LEU A O 1
ATOM 778 N N . GLN A 1 96 ? -8.800 -0.013 2.522 1.00 87.31 96 GLN A N 1
ATOM 779 C CA . GLN A 1 96 ? -9.199 -0.984 1.509 1.00 87.31 96 GLN A CA 1
ATOM 780 C C . GLN A 1 96 ? -9.474 -0.312 0.159 1.00 87.31 96 GLN A C 1
ATOM 782 O O . GLN A 1 96 ? -9.036 -0.820 -0.873 1.00 87.31 96 GLN A O 1
ATOM 787 N N . GLN A 1 97 ? -10.148 0.840 0.145 1.00 89.00 97 GLN A N 1
ATOM 788 C CA . GLN A 1 97 ? -10.383 1.614 -1.079 1.00 89.00 97 GLN A CA 1
ATOM 789 C C . GLN A 1 97 ? -9.080 2.146 -1.681 1.00 89.00 97 GLN A C 1
ATOM 791 O O . GLN A 1 97 ? -8.887 2.055 -2.896 1.00 89.00 97 GLN A O 1
ATOM 796 N N . LEU A 1 98 ? -8.164 2.642 -0.843 1.00 88.75 98 LEU A N 1
ATOM 797 C CA . LEU A 1 98 ? -6.829 3.059 -1.266 1.00 88.75 98 LEU A CA 1
ATOM 798 C C . LEU A 1 98 ? -6.098 1.886 -1.933 1.00 88.75 98 LEU A C 1
ATOM 800 O O . LEU A 1 98 ? -5.608 2.011 -3.053 1.00 88.75 98 LEU A O 1
ATOM 804 N N . ASN A 1 99 ? -6.095 0.716 -1.299 1.00 86.88 99 ASN A N 1
ATOM 805 C CA . ASN A 1 99 ? -5.447 -0.460 -1.864 1.00 86.88 99 ASN A CA 1
ATOM 806 C C . ASN A 1 99 ? -6.139 -0.971 -3.142 1.00 86.88 99 ASN A C 1
ATOM 808 O O . ASN A 1 99 ? -5.468 -1.334 -4.099 1.00 86.88 99 ASN A O 1
ATOM 812 N N . SER A 1 100 ? -7.470 -0.954 -3.218 1.00 85.25 100 SER A N 1
ATOM 813 C CA . SER A 1 100 ? -8.187 -1.362 -4.434 1.00 85.25 100 SER A CA 1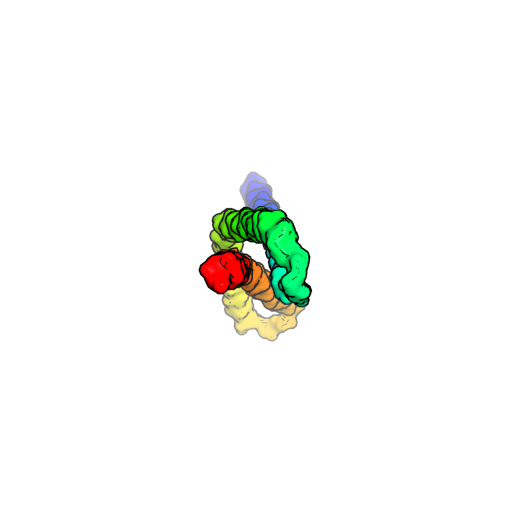
ATOM 814 C C . SER A 1 100 ? -7.941 -0.412 -5.609 1.00 85.25 100 SER A C 1
ATOM 816 O O . SER A 1 100 ? -7.942 -0.855 -6.755 1.00 85.25 100 SER A O 1
ATOM 818 N N . THR A 1 101 ? -7.755 0.881 -5.337 1.00 85.31 101 THR A N 1
ATOM 819 C CA . THR A 1 101 ? -7.550 1.904 -6.372 1.00 85.31 101 THR A CA 1
ATOM 820 C C . THR A 1 101 ? -6.114 1.892 -6.883 1.00 85.31 101 THR A C 1
ATOM 822 O O . THR A 1 101 ? -5.883 1.906 -8.088 1.00 85.31 101 THR A O 1
ATOM 825 N N . PHE A 1 102 ? -5.140 1.839 -5.973 1.00 81.81 102 PHE A N 1
ATOM 826 C CA . PHE A 1 102 ? -3.725 1.980 -6.317 1.00 81.81 102 PHE A CA 1
ATOM 827 C C . PHE A 1 102 ? -2.989 0.638 -6.414 1.00 81.81 102 PHE A C 1
ATOM 829 O O . PHE A 1 102 ? -1.999 0.535 -7.131 1.00 81.81 102 PHE A O 1
ATOM 836 N N . GLY A 1 103 ? -3.455 -0.410 -5.736 1.00 82.75 103 GLY A N 1
ATOM 837 C CA . GLY A 1 103 ? -2.724 -1.671 -5.591 1.00 82.75 103 GLY A CA 1
ATOM 838 C C . GLY A 1 103 ? -2.461 -2.375 -6.919 1.00 82.75 103 GLY A C 1
ATOM 839 O O . GLY A 1 103 ? -1.326 -2.765 -7.190 1.00 82.75 103 GLY A O 1
ATOM 840 N N . SER A 1 104 ? -3.466 -2.476 -7.793 1.00 81.12 104 SER A N 1
ATOM 841 C CA . SER A 1 104 ? -3.303 -3.097 -9.117 1.00 81.12 104 SER A CA 1
ATOM 842 C C . SER A 1 104 ? -2.310 -2.326 -9.989 1.00 81.12 104 SER A C 1
ATOM 844 O O . SER A 1 104 ? -1.394 -2.921 -10.559 1.00 81.12 104 SER A O 1
ATOM 846 N N . GLN A 1 105 ? -2.430 -0.996 -10.031 1.00 82.19 105 GLN A N 1
ATOM 847 C CA . GLN A 1 105 ? -1.515 -0.121 -10.760 1.00 82.19 105 GLN A CA 1
ATOM 848 C C . GLN A 1 105 ? -0.078 -0.261 -10.245 1.00 82.19 105 GLN A C 1
ATOM 850 O O . GLN A 1 105 ? 0.858 -0.339 -11.041 1.00 82.19 105 GLN A O 1
ATOM 855 N N . ILE A 1 106 ? 0.111 -0.336 -8.927 1.00 82.38 106 ILE A N 1
ATOM 856 C CA . ILE A 1 106 ? 1.428 -0.494 -8.309 1.00 82.38 106 ILE A CA 1
ATOM 857 C C . ILE A 1 106 ? 2.047 -1.850 -8.662 1.00 82.38 106 ILE A C 1
ATOM 859 O O . ILE A 1 106 ? 3.225 -1.902 -9.011 1.00 82.38 106 ILE A O 1
ATOM 863 N N . ILE A 1 107 ? 1.271 -2.935 -8.605 1.00 83.31 107 ILE A N 1
ATOM 864 C CA . ILE A 1 107 ? 1.754 -4.279 -8.950 1.00 83.31 107 ILE A CA 1
ATOM 865 C C . ILE A 1 107 ? 2.166 -4.328 -10.425 1.00 83.31 107 ILE A C 1
ATOM 867 O O . ILE A 1 107 ? 3.256 -4.798 -10.743 1.00 83.31 107 ILE A O 1
ATOM 871 N N . ILE A 1 108 ? 1.330 -3.801 -11.322 1.00 84.25 108 ILE A N 1
ATOM 872 C CA . ILE A 1 108 ? 1.587 -3.821 -12.766 1.00 84.25 108 ILE A CA 1
ATOM 873 C C . ILE A 1 108 ? 2.814 -2.978 -13.119 1.00 84.25 108 ILE A C 1
ATOM 875 O O . ILE A 1 108 ? 3.702 -3.462 -13.818 1.00 84.25 108 ILE A O 1
ATOM 879 N N . THR A 1 109 ? 2.893 -1.741 -12.622 1.00 81.94 109 THR A N 1
ATOM 880 C CA . THR A 1 109 ? 4.043 -0.861 -12.896 1.00 81.94 109 THR A CA 1
ATOM 881 C C . THR A 1 109 ? 5.337 -1.446 -12.335 1.00 81.94 109 THR A C 1
ATOM 883 O O . THR A 1 109 ? 6.349 -1.445 -13.029 1.00 81.94 109 THR A O 1
ATOM 886 N N . SER A 1 110 ? 5.288 -2.057 -11.148 1.00 80.38 110 SER A N 1
ATOM 887 C CA . SER A 1 110 ? 6.422 -2.774 -10.556 1.00 80.38 110 SER A CA 1
ATOM 888 C C . SER A 1 110 ? 6.900 -3.937 -11.431 1.00 80.38 110 SER A C 1
ATOM 890 O O . SER A 1 110 ? 8.088 -4.030 -11.737 1.00 80.38 110 SER A O 1
ATOM 892 N N . LEU A 1 111 ? 5.985 -4.795 -11.901 1.00 84.31 111 LEU A N 1
ATOM 893 C CA . LEU A 1 111 ? 6.326 -5.922 -12.775 1.00 84.31 111 LEU A CA 1
ATOM 894 C C . LEU A 1 111 ? 6.920 -5.457 -14.108 1.00 84.31 111 LEU A C 1
ATOM 896 O O . LEU A 1 111 ? 7.907 -6.030 -14.569 1.00 84.31 111 LEU A O 1
ATOM 900 N N . MET A 1 112 ? 6.347 -4.412 -14.712 1.00 83.56 112 MET A N 1
ATOM 901 C CA . MET A 1 112 ? 6.855 -3.839 -15.960 1.00 83.56 112 MET A CA 1
ATOM 902 C C . MET A 1 112 ? 8.265 -3.281 -15.783 1.00 83.56 112 MET A C 1
ATOM 904 O O . MET A 1 112 ? 9.152 -3.638 -16.555 1.00 83.56 112 MET A O 1
ATOM 908 N N . THR A 1 113 ? 8.502 -2.466 -14.752 1.00 78.12 113 THR A N 1
ATOM 909 C CA . THR A 1 113 ? 9.835 -1.908 -14.504 1.00 78.12 113 THR A CA 1
ATOM 910 C C . THR A 1 113 ? 10.838 -2.998 -14.144 1.00 78.12 113 THR A C 1
ATOM 912 O O . THR A 1 113 ? 11.959 -2.974 -14.640 1.00 78.12 113 THR A O 1
ATOM 915 N N . PHE A 1 114 ? 10.452 -3.995 -13.344 1.00 80.12 114 PHE A N 1
ATOM 916 C CA . PHE A 1 114 ? 11.322 -5.129 -13.039 1.00 80.12 114 PHE A CA 1
ATOM 917 C C . PHE A 1 114 ? 11.720 -5.895 -14.306 1.00 80.12 114 PHE A C 1
ATOM 919 O O . PHE A 1 114 ? 12.895 -6.224 -14.478 1.00 80.12 114 PHE A O 1
ATOM 926 N N . ALA A 1 115 ? 10.777 -6.138 -15.220 1.00 82.75 115 ALA A N 1
ATOM 927 C CA . ALA A 1 115 ? 11.057 -6.779 -16.500 1.00 82.75 115 ALA A CA 1
ATOM 928 C C . ALA A 1 115 ? 11.971 -5.916 -17.384 1.00 82.75 115 ALA A C 1
ATOM 930 O O . ALA A 1 115 ? 12.981 -6.415 -17.874 1.00 82.75 115 ALA A O 1
ATOM 931 N N . GLU A 1 116 ? 11.664 -4.626 -17.550 1.00 79.81 116 GLU A N 1
ATOM 932 C CA . GLU A 1 116 ? 12.466 -3.681 -18.341 1.00 79.81 116 GLU A CA 1
ATOM 933 C C . GLU A 1 116 ? 13.911 -3.618 -17.840 1.00 79.81 116 GLU A C 1
ATOM 935 O O . GLU A 1 116 ? 14.861 -3.738 -18.619 1.00 79.81 116 GLU A O 1
ATOM 940 N N . VAL A 1 117 ? 14.080 -3.508 -16.525 1.00 77.00 117 VAL A N 1
ATOM 941 C CA . VAL A 1 117 ? 15.381 -3.495 -15.867 1.00 77.00 117 VAL A CA 1
ATOM 942 C C . VAL A 1 117 ? 16.087 -4.849 -16.028 1.00 77.00 117 VAL A C 1
ATOM 944 O O . VAL A 1 117 ? 17.270 -4.885 -16.352 1.00 77.00 117 VAL A O 1
ATOM 947 N N . THR A 1 118 ? 15.386 -5.975 -15.886 1.00 82.62 118 THR A N 1
ATOM 948 C CA . THR A 1 118 ? 15.981 -7.314 -16.056 1.00 82.62 118 THR A CA 1
ATOM 949 C C . THR A 1 118 ? 16.471 -7.545 -17.484 1.00 82.62 118 THR A C 1
ATOM 951 O O . THR A 1 118 ? 17.606 -7.979 -17.680 1.00 82.62 118 THR A O 1
ATOM 954 N N . PHE A 1 119 ? 15.659 -7.219 -18.493 1.00 78.31 119 PHE A N 1
ATOM 955 C CA . PHE A 1 119 ? 16.063 -7.336 -19.895 1.00 78.31 119 PHE A CA 1
ATOM 956 C C . PHE A 1 119 ? 17.217 -6.396 -20.223 1.00 78.31 119 PHE A C 1
ATOM 958 O O . PHE A 1 119 ? 18.183 -6.815 -20.859 1.00 78.31 119 PHE A O 1
ATOM 965 N N . SER A 1 120 ? 17.156 -5.152 -19.748 1.00 76.56 120 SER A N 1
ATOM 966 C CA . SER A 1 120 ? 18.239 -4.191 -19.942 1.00 76.56 120 SER A CA 1
ATOM 967 C C . SER A 1 120 ? 19.545 -4.700 -19.335 1.00 76.56 120 SER A C 1
ATOM 969 O O . SER A 1 120 ? 20.573 -4.653 -20.003 1.00 76.56 120 SER A O 1
ATOM 971 N N . LEU A 1 121 ? 19.505 -5.278 -18.129 1.00 75.88 121 LEU A N 1
ATOM 972 C CA . LEU A 1 121 ? 20.670 -5.887 -17.485 1.00 75.88 121 LEU A CA 1
ATOM 973 C C . LEU A 1 121 ? 21.184 -7.101 -18.267 1.00 75.88 121 LEU A C 1
ATOM 975 O O . LEU A 1 121 ? 22.389 -7.268 -18.430 1.00 75.88 121 LEU A O 1
ATOM 979 N N . TYR A 1 122 ? 20.287 -7.949 -18.763 1.00 79.12 122 TYR A N 1
ATOM 980 C CA . TYR A 1 122 ? 20.650 -9.122 -19.550 1.00 79.12 122 TYR A CA 1
ATOM 981 C C . TYR A 1 122 ? 21.395 -8.734 -20.835 1.00 79.12 122 TYR A C 1
ATOM 983 O O . TYR A 1 122 ? 22.502 -9.219 -21.078 1.00 79.12 122 TYR A O 1
ATOM 991 N N . PHE A 1 123 ? 20.847 -7.798 -21.616 1.00 73.44 123 PHE A N 1
ATOM 992 C CA . PHE A 1 123 ? 21.518 -7.269 -22.808 1.00 73.44 123 PHE A CA 1
ATOM 993 C C . PHE A 1 123 ? 22.824 -6.555 -22.458 1.00 73.44 123 PHE A C 1
ATOM 995 O O . PHE A 1 123 ? 23.815 -6.689 -23.176 1.00 73.44 123 PHE A O 1
ATOM 1002 N N . TYR A 1 124 ? 22.848 -5.852 -21.327 1.00 71.69 124 TYR A N 1
ATOM 1003 C CA . TYR A 1 124 ? 24.038 -5.192 -20.817 1.00 71.69 124 TYR A CA 1
ATOM 1004 C C . TYR A 1 124 ? 25.176 -6.175 -20.513 1.00 71.69 124 TYR A C 1
ATOM 1006 O O . TYR A 1 124 ? 26.321 -5.964 -20.922 1.00 71.69 124 TYR A O 1
ATOM 1014 N N . ILE A 1 125 ? 24.870 -7.270 -19.813 1.00 75.81 125 ILE A N 1
ATOM 1015 C CA . ILE A 1 125 ? 25.827 -8.334 -19.499 1.00 75.81 125 ILE A CA 1
ATOM 1016 C C . ILE A 1 125 ? 26.306 -9.000 -20.789 1.00 75.81 125 ILE A C 1
ATOM 1018 O O . ILE A 1 125 ? 27.512 -9.156 -20.960 1.00 75.81 125 ILE A O 1
ATOM 1022 N N . LEU A 1 126 ? 25.405 -9.316 -21.726 1.00 76.81 126 LEU A N 1
ATOM 1023 C CA . LEU A 1 126 ? 25.778 -9.872 -23.031 1.00 76.81 126 LEU A CA 1
ATOM 1024 C C . LEU A 1 126 ? 26.762 -8.968 -23.787 1.00 76.81 126 LEU A C 1
ATOM 1026 O O . LEU A 1 126 ? 27.769 -9.451 -24.298 1.00 76.81 126 LEU A O 1
ATOM 1030 N N . GLN A 1 127 ? 26.524 -7.655 -23.801 1.00 69.50 127 GLN A N 1
ATOM 1031 C CA . GLN A 1 127 ? 27.419 -6.684 -24.440 1.00 69.50 127 GLN A CA 1
ATOM 1032 C C . GLN A 1 127 ? 28.751 -6.516 -23.687 1.00 69.50 127 GLN A C 1
ATOM 1034 O O . GLN A 1 127 ? 29.781 -6.207 -24.283 1.00 69.50 127 GLN A O 1
ATOM 1039 N N . THR A 1 128 ? 28.737 -6.724 -22.370 1.00 68.06 128 THR A N 1
ATOM 1040 C CA . THR A 1 128 ? 29.913 -6.648 -21.496 1.00 68.06 128 THR A CA 1
ATOM 1041 C C . THR A 1 128 ? 30.805 -7.884 -21.599 1.00 68.06 128 THR A C 1
ATOM 1043 O O . THR A 1 128 ? 32.020 -7.764 -21.499 1.00 68.06 128 THR A O 1
ATOM 1046 N N . ILE A 1 129 ? 30.240 -9.071 -21.816 1.00 70.75 129 ILE A N 1
ATOM 1047 C CA . ILE A 1 129 ? 31.020 -10.299 -22.034 1.00 70.75 129 ILE A CA 1
ATOM 1048 C C . ILE A 1 129 ? 31.897 -10.163 -23.294 1.00 70.75 129 ILE A C 1
ATOM 1050 O O . ILE A 1 129 ? 33.011 -10.680 -23.320 1.00 70.75 129 ILE A O 1
ATOM 1054 N N . ASP A 1 130 ? 31.442 -9.385 -24.279 1.00 63.72 130 ASP A N 1
ATOM 1055 C CA . ASP A 1 130 ? 32.174 -9.073 -25.512 1.00 63.72 130 ASP A CA 1
ATOM 1056 C C . ASP A 1 130 ? 33.242 -7.961 -25.336 1.00 63.72 130 ASP A C 1
ATOM 1058 O O . ASP A 1 130 ? 34.146 -7.822 -26.159 1.00 63.72 130 ASP A O 1
ATOM 1062 N N . LYS A 1 131 ? 33.195 -7.164 -24.248 1.00 63.41 131 LYS A N 1
ATOM 1063 C CA . LYS A 1 131 ? 34.119 -6.033 -23.993 1.00 63.41 131 LYS A CA 1
ATOM 1064 C C . LYS A 1 131 ? 34.571 -5.921 -22.529 1.00 63.41 131 LYS A C 1
ATOM 1066 O O . LYS A 1 131 ? 33.795 -5.621 -21.624 1.00 63.41 131 LYS A O 1
ATOM 1071 N N . LYS A 1 132 ? 35.885 -6.056 -22.316 1.00 55.22 132 LYS A N 1
ATOM 1072 C CA . LYS A 1 132 ? 36.546 -6.294 -21.015 1.00 55.22 132 LYS A CA 1
ATOM 1073 C C . LYS A 1 132 ? 36.673 -5.122 -20.022 1.00 55.22 132 LYS A C 1
ATOM 1075 O O . LYS A 1 132 ? 37.252 -5.337 -18.962 1.00 55.22 132 LYS A O 1
ATOM 1080 N N . GLU A 1 133 ? 36.158 -3.921 -20.284 1.00 59.31 133 GLU A N 1
ATOM 1081 C CA . GLU A 1 133 ? 36.377 -2.780 -19.371 1.00 59.31 133 GLU A CA 1
ATOM 1082 C C . GLU A 1 133 ? 35.193 -2.473 -18.449 1.00 59.31 133 GLU A C 1
ATOM 1084 O O . GLU A 1 133 ? 34.035 -2.400 -18.870 1.00 59.31 133 GLU A O 1
ATOM 1089 N N . ILE A 1 134 ? 35.490 -2.272 -17.161 1.00 57.56 134 ILE A N 1
ATOM 1090 C CA . ILE A 1 134 ? 34.543 -1.773 -16.161 1.00 57.56 134 ILE A CA 1
ATOM 1091 C C . ILE A 1 134 ? 34.520 -0.245 -16.270 1.00 57.56 134 ILE A C 1
ATOM 1093 O O . ILE A 1 134 ? 35.511 0.404 -15.955 1.00 57.56 134 ILE A O 1
ATOM 1097 N N . ASN A 1 135 ? 33.405 0.320 -16.736 1.00 67.62 135 ASN A N 1
ATOM 1098 C CA . ASN A 1 135 ? 33.259 1.759 -16.976 1.00 67.62 135 ASN A CA 1
ATOM 1099 C C . ASN A 1 135 ? 32.319 2.408 -15.940 1.00 67.62 135 ASN A C 1
ATOM 1101 O O . ASN A 1 135 ? 31.464 1.727 -15.375 1.00 67.62 135 ASN A O 1
ATOM 1105 N N . LEU A 1 136 ? 32.429 3.720 -15.720 1.00 62.28 136 LEU A N 1
ATOM 1106 C CA . LEU A 1 136 ? 31.616 4.501 -14.771 1.00 62.28 136 LEU A CA 1
ATOM 1107 C C . LEU A 1 136 ? 30.101 4.337 -15.013 1.00 62.28 136 LEU A C 1
ATOM 1109 O O . LEU A 1 136 ? 29.315 4.270 -14.068 1.00 62.28 136 LEU A O 1
ATOM 1113 N N . GLU A 1 137 ? 29.692 4.175 -16.275 1.00 66.31 137 GLU A N 1
ATOM 1114 C CA . GLU A 1 137 ? 28.305 3.874 -16.649 1.00 66.31 137 GLU A CA 1
ATOM 1115 C C . GLU A 1 137 ? 27.790 2.562 -16.032 1.00 66.31 137 GLU A C 1
ATOM 1117 O O . GLU A 1 137 ? 26.637 2.518 -15.607 1.00 66.31 137 GLU A O 1
ATOM 1122 N N . LYS A 1 138 ? 28.636 1.523 -15.880 1.00 66.62 138 LYS A N 1
ATOM 1123 C CA . LYS A 1 138 ? 28.264 0.263 -15.194 1.00 66.62 138 LYS A CA 1
ATOM 1124 C C . LYS A 1 138 ? 27.849 0.516 -13.765 1.00 66.62 138 LYS A C 1
ATOM 1126 O O . LYS A 1 138 ? 26.854 -0.031 -13.300 1.00 66.62 138 LYS A O 1
ATOM 1131 N N . GLN A 1 139 ? 28.639 1.322 -13.067 1.00 69.06 139 GLN A N 1
ATOM 1132 C CA . GLN A 1 139 ? 28.445 1.581 -11.651 1.00 69.06 139 GLN A CA 1
ATOM 1133 C C . GLN A 1 139 ? 27.170 2.395 -11.408 1.00 69.06 139 GLN A C 1
ATOM 1135 O O . GLN A 1 139 ? 26.407 2.073 -10.498 1.00 69.06 139 GLN A O 1
ATOM 1140 N N . ILE A 1 140 ? 26.899 3.398 -12.251 1.00 71.25 140 ILE A N 1
ATOM 1141 C CA . ILE A 1 140 ? 25.657 4.183 -12.199 1.00 71.25 140 ILE A CA 1
ATOM 1142 C C . ILE A 1 140 ? 24.447 3.278 -12.452 1.00 71.25 140 ILE A C 1
ATOM 1144 O O . ILE A 1 140 ? 23.468 3.329 -11.708 1.00 71.25 140 ILE A O 1
ATOM 1148 N N . TRP A 1 141 ? 24.532 2.407 -13.456 1.00 71.81 141 TRP A N 1
ATOM 1149 C CA . TRP A 1 141 ? 23.443 1.508 -13.825 1.00 71.81 141 TRP A CA 1
ATOM 1150 C C . TRP A 1 141 ? 23.156 0.462 -12.739 1.00 71.81 141 TRP A C 1
ATOM 1152 O O . TRP A 1 141 ? 22.005 0.227 -12.376 1.00 71.81 141 TRP A O 1
ATOM 1162 N N . TYR A 1 142 ? 24.206 -0.110 -12.144 1.00 70.69 142 TYR A N 1
ATOM 1163 C CA . TYR A 1 142 ? 24.082 -1.048 -11.029 1.00 70.69 142 TYR A CA 1
ATOM 1164 C C . TYR A 1 142 ? 23.509 -0.377 -9.771 1.00 70.69 142 TYR A C 1
ATOM 1166 O O . TYR A 1 142 ? 22.659 -0.945 -9.088 1.00 70.69 142 TYR A O 1
ATOM 1174 N N . SER A 1 143 ? 23.920 0.860 -9.481 1.00 70.56 143 SER A N 1
ATOM 1175 C CA . SER A 1 143 ? 23.345 1.654 -8.389 1.00 70.56 143 SER A CA 1
ATOM 1176 C C . SER A 1 143 ? 21.852 1.927 -8.612 1.00 70.56 143 SER A C 1
ATOM 1178 O O . SER A 1 143 ? 21.035 1.732 -7.707 1.00 70.56 143 SER A O 1
ATOM 1180 N N . TYR A 1 144 ? 21.468 2.291 -9.840 1.00 75.12 144 TYR A N 1
ATOM 1181 C CA . TYR A 1 144 ? 20.070 2.468 -10.235 1.00 75.12 144 TYR A CA 1
ATOM 1182 C C . TYR A 1 144 ? 19.253 1.174 -10.085 1.00 75.12 144 TYR A C 1
ATOM 1184 O O . TYR A 1 144 ? 18.137 1.208 -9.564 1.00 75.12 144 TYR A O 1
ATOM 1192 N N . PHE A 1 145 ? 19.824 0.028 -10.466 1.00 72.06 145 PHE A N 1
ATOM 1193 C CA . PHE A 1 145 ? 19.216 -1.297 -10.316 1.00 72.06 145 PHE A CA 1
ATOM 1194 C C . PHE A 1 145 ? 18.903 -1.627 -8.852 1.00 72.06 145 PHE A C 1
ATOM 1196 O O . PHE A 1 145 ? 17.755 -1.915 -8.506 1.00 72.06 145 PHE A O 1
ATOM 1203 N N . ILE A 1 146 ? 19.908 -1.530 -7.978 1.00 74.06 146 ILE A N 1
ATOM 1204 C CA . ILE A 1 146 ? 19.753 -1.811 -6.546 1.00 74.06 146 ILE A CA 1
ATOM 1205 C C . ILE A 1 146 ? 18.741 -0.850 -5.912 1.00 74.06 146 ILE A C 1
ATOM 1207 O O . ILE A 1 146 ? 17.868 -1.283 -5.159 1.00 74.06 146 ILE A O 1
ATOM 1211 N N . THR A 1 147 ? 18.804 0.437 -6.266 1.00 75.94 147 THR A N 1
ATOM 1212 C CA . THR A 1 147 ? 17.860 1.454 -5.778 1.00 75.94 147 THR A CA 1
ATOM 1213 C C . THR A 1 147 ? 16.427 1.145 -6.214 1.00 75.94 147 THR A C 1
ATOM 1215 O O . THR A 1 147 ? 15.507 1.246 -5.406 1.00 75.94 147 THR A O 1
ATOM 1218 N N . SER A 1 148 ? 16.233 0.705 -7.460 1.00 73.25 148 SER A N 1
ATOM 1219 C CA . SER A 1 148 ? 14.918 0.329 -7.991 1.00 73.25 148 SER A CA 1
ATOM 1220 C C . SER A 1 148 ? 14.341 -0.879 -7.253 1.00 73.25 148 SER A C 1
ATOM 1222 O O . SER A 1 148 ? 13.204 -0.826 -6.788 1.00 73.25 148 SER A O 1
ATOM 1224 N N . ILE A 1 149 ? 15.126 -1.946 -7.065 1.00 76.62 149 ILE A N 1
ATOM 1225 C CA . ILE A 1 149 ? 14.684 -3.129 -6.306 1.00 76.62 149 ILE A CA 1
ATOM 1226 C C . ILE A 1 149 ? 14.295 -2.749 -4.878 1.00 76.62 149 ILE A C 1
ATOM 1228 O O . ILE A 1 149 ? 13.233 -3.159 -4.404 1.00 76.62 149 ILE A O 1
ATOM 1232 N N . ALA A 1 150 ? 15.130 -1.961 -4.196 1.00 79.44 150 ALA A N 1
ATOM 1233 C CA . ALA A 1 150 ? 14.852 -1.514 -2.837 1.00 79.44 150 ALA A CA 1
ATOM 1234 C C . ALA A 1 150 ? 13.554 -0.695 -2.771 1.00 79.44 150 ALA A C 1
ATOM 1236 O O . ALA A 1 150 ? 12.690 -0.980 -1.940 1.00 79.44 150 ALA A O 1
ATOM 1237 N N . TYR A 1 151 ? 13.379 0.262 -3.685 1.00 78.38 151 TYR A N 1
ATOM 1238 C CA . TYR A 1 151 ? 12.180 1.092 -3.782 1.00 78.38 151 TYR A CA 1
ATOM 1239 C C . TYR A 1 151 ? 10.904 0.253 -3.946 1.00 78.38 151 TYR A C 1
ATOM 1241 O O . TYR A 1 151 ? 9.959 0.395 -3.167 1.00 78.38 151 TYR A O 1
ATOM 1249 N N . TYR A 1 152 ? 10.889 -0.676 -4.904 1.00 75.69 152 TYR A N 1
ATOM 1250 C CA . TYR A 1 152 ? 9.714 -1.512 -5.163 1.00 75.69 152 TYR A CA 1
ATOM 1251 C C . TYR A 1 152 ? 9.440 -2.524 -4.047 1.00 75.69 152 TYR A C 1
ATOM 1253 O O . TYR A 1 152 ? 8.279 -2.784 -3.733 1.00 75.69 152 TYR A O 1
ATOM 1261 N N . SER A 1 153 ? 10.484 -3.044 -3.399 1.00 78.81 153 SER A N 1
ATOM 1262 C CA . SER A 1 153 ? 10.335 -3.941 -2.245 1.00 78.81 153 SER A CA 1
ATOM 1263 C C . SER A 1 153 ? 9.683 -3.225 -1.062 1.00 78.81 153 SER A C 1
ATOM 1265 O O . SER A 1 153 ? 8.747 -3.754 -0.463 1.00 78.81 153 SER A O 1
ATOM 1267 N N . ILE A 1 154 ? 10.112 -1.992 -0.768 1.00 80.19 154 ILE A N 1
ATOM 1268 C CA . ILE A 1 154 ? 9.495 -1.146 0.267 1.00 80.19 154 ILE A CA 1
ATOM 1269 C C . ILE A 1 154 ? 8.023 -0.888 -0.072 1.00 80.19 154 ILE A C 1
ATOM 1271 O O . ILE A 1 154 ? 7.149 -1.043 0.780 1.00 80.19 154 ILE A O 1
ATOM 1275 N N . LYS A 1 155 ? 7.732 -0.551 -1.330 1.00 77.19 155 LYS A N 1
ATOM 1276 C CA . LYS A 1 155 ? 6.377 -0.257 -1.810 1.00 77.19 155 LYS A CA 1
ATOM 1277 C C . LYS A 1 155 ? 5.426 -1.453 -1.674 1.00 77.19 155 LYS A C 1
ATOM 1279 O O . LYS A 1 155 ? 4.325 -1.302 -1.146 1.00 77.19 155 LYS A O 1
ATOM 1284 N N . LEU A 1 156 ? 5.856 -2.646 -2.096 1.00 81.38 156 LEU A N 1
ATOM 1285 C CA . LEU A 1 156 ? 5.084 -3.885 -1.938 1.00 81.38 156 LEU A CA 1
ATOM 1286 C C . LEU A 1 156 ? 4.908 -4.260 -0.464 1.00 81.38 156 LEU A C 1
ATOM 1288 O O . LEU A 1 156 ? 3.811 -4.646 -0.065 1.00 81.38 156 LEU A O 1
ATOM 1292 N N . GLY A 1 157 ? 5.950 -4.086 0.353 1.00 82.31 157 GLY A N 1
ATOM 1293 C CA . GLY A 1 157 ? 5.875 -4.292 1.798 1.00 82.31 157 GLY A CA 1
ATOM 1294 C C . GLY A 1 157 ? 4.821 -3.404 2.461 1.00 82.31 157 GLY A C 1
ATOM 1295 O O . GLY A 1 157 ? 4.078 -3.872 3.316 1.00 82.31 157 GLY A O 1
ATOM 1296 N N . LEU A 1 158 ? 4.684 -2.151 2.022 1.00 78.06 158 LEU A N 1
ATOM 1297 C CA . LEU A 1 158 ? 3.679 -1.224 2.548 1.00 78.06 158 LEU A CA 1
ATOM 1298 C C . LEU A 1 158 ? 2.254 -1.571 2.119 1.00 78.06 158 LEU A C 1
ATOM 1300 O O . LEU A 1 158 ? 1.333 -1.408 2.915 1.00 78.06 158 LEU A O 1
ATOM 1304 N N . ILE A 1 159 ? 2.061 -2.085 0.900 1.00 82.56 159 ILE A N 1
ATOM 1305 C CA . ILE A 1 159 ? 0.767 -2.635 0.465 1.00 82.56 159 ILE A CA 1
ATOM 1306 C C . ILE A 1 159 ? 0.399 -3.867 1.288 1.00 82.56 159 ILE A C 1
ATOM 1308 O O . ILE A 1 159 ? -0.717 -3.956 1.800 1.00 82.56 159 ILE A O 1
ATOM 1312 N N . ALA A 1 160 ? 1.330 -4.811 1.433 1.00 83.25 160 ALA A N 1
ATOM 1313 C CA . ALA A 1 160 ? 1.107 -6.020 2.215 1.00 83.25 160 ALA A CA 1
ATOM 1314 C C . ALA A 1 160 ? 0.773 -5.669 3.672 1.00 83.25 160 ALA A C 1
ATOM 1316 O O . ALA A 1 160 ? -0.224 -6.146 4.210 1.00 83.25 160 ALA A O 1
ATOM 1317 N N . TRP A 1 161 ? 1.533 -4.745 4.261 1.00 82.69 161 TRP A N 1
ATOM 1318 C CA . TRP A 1 161 ? 1.289 -4.225 5.600 1.00 82.69 161 TRP A CA 1
ATOM 1319 C C . TRP A 1 161 ? -0.078 -3.542 5.732 1.00 82.69 161 TRP A C 1
ATOM 1321 O O . TRP A 1 161 ? -0.782 -3.780 6.710 1.00 82.69 161 TRP A O 1
ATOM 1331 N N . ALA A 1 162 ? -0.489 -2.732 4.754 1.00 79.12 162 ALA A N 1
ATOM 1332 C CA . ALA A 1 162 ? -1.816 -2.122 4.728 1.00 79.12 162 ALA A CA 1
ATOM 1333 C C . ALA A 1 162 ? -2.934 -3.181 4.716 1.00 79.12 162 ALA A C 1
ATOM 1335 O O . ALA A 1 162 ? -3.881 -3.102 5.500 1.00 79.12 162 ALA A O 1
ATOM 1336 N N . CYS A 1 163 ? -2.803 -4.207 3.871 1.00 81.00 163 CYS A N 1
ATOM 1337 C CA . CYS A 1 163 ? -3.763 -5.311 3.802 1.00 81.00 163 CYS A CA 1
ATOM 1338 C C . CYS A 1 163 ? -3.847 -6.076 5.125 1.00 81.00 163 CYS A C 1
ATOM 1340 O O . CYS A 1 163 ? -4.934 -6.405 5.600 1.00 81.00 163 CYS A O 1
ATOM 1342 N N . GLU A 1 164 ? -2.690 -6.369 5.713 1.00 81.00 164 GLU A N 1
ATOM 1343 C CA . GLU A 1 164 ? -2.591 -7.127 6.951 1.00 81.00 164 GLU A CA 1
ATOM 1344 C C . GLU A 1 164 ? -3.102 -6.325 8.145 1.00 81.00 164 GLU A C 1
ATOM 1346 O O . GLU A 1 164 ? -3.829 -6.867 8.971 1.00 81.00 164 GLU A O 1
ATOM 1351 N N . THR A 1 165 ? -2.823 -5.021 8.185 1.00 76.69 165 THR A N 1
ATOM 1352 C CA . THR A 1 165 ? -3.377 -4.109 9.188 1.00 76.69 165 THR A CA 1
ATOM 1353 C C . THR A 1 165 ? -4.895 -4.131 9.111 1.00 76.69 165 THR A C 1
ATOM 1355 O O . THR A 1 165 ? -5.516 -4.476 10.103 1.00 76.69 165 THR A O 1
ATOM 1358 N N . ALA A 1 166 ? -5.504 -3.898 7.942 1.00 74.06 166 ALA A N 1
ATOM 1359 C CA . ALA A 1 166 ? -6.964 -3.942 7.788 1.00 74.06 166 ALA A CA 1
ATOM 1360 C C . ALA A 1 166 ? -7.580 -5.268 8.277 1.00 74.06 166 ALA A C 1
ATOM 1362 O O . ALA A 1 166 ? -8.615 -5.270 8.947 1.00 74.06 166 ALA A O 1
ATOM 1363 N N . LYS A 1 167 ? -6.922 -6.396 7.983 1.00 78.00 167 LYS A N 1
ATOM 1364 C CA . LYS A 1 167 ? -7.363 -7.731 8.405 1.00 78.00 167 LYS A CA 1
ATOM 1365 C C . LYS A 1 167 ? -7.239 -7.945 9.919 1.00 78.00 167 LYS A C 1
ATOM 1367 O O . LYS A 1 167 ? -8.198 -8.391 10.547 1.00 78.00 167 LYS A O 1
ATOM 1372 N N . ASN A 1 168 ? -6.075 -7.657 10.493 1.00 78.44 168 ASN A N 1
ATOM 1373 C CA . ASN A 1 168 ? -5.776 -7.920 11.903 1.00 78.44 168 ASN A CA 1
ATOM 1374 C C . ASN A 1 168 ? -6.583 -6.997 12.815 1.00 78.44 168 ASN A C 1
ATOM 1376 O O . ASN A 1 168 ? -7.196 -7.444 13.780 1.00 78.44 168 ASN A O 1
ATOM 1380 N N . GLU A 1 169 ? -6.664 -5.728 12.442 1.00 70.00 169 GLU A N 1
ATOM 1381 C CA . GLU A 1 169 ? -7.401 -4.696 13.155 1.00 70.00 169 GLU A CA 1
ATOM 1382 C C . GLU A 1 169 ? -8.912 -4.990 13.197 1.00 70.00 169 GLU A C 1
ATOM 1384 O O . GLU A 1 169 ? -9.551 -4.829 14.240 1.00 70.00 169 GLU A O 1
ATOM 1389 N N . ALA A 1 170 ? -9.503 -5.481 12.099 1.00 66.56 170 ALA A N 1
ATOM 1390 C CA . ALA A 1 170 ? -10.913 -5.883 12.074 1.00 66.56 170 ALA A CA 1
ATOM 1391 C C . ALA A 1 170 ? -11.213 -7.043 13.044 1.00 66.56 170 ALA A C 1
ATOM 1393 O O . ALA A 1 170 ? -12.264 -7.062 13.692 1.00 66.56 170 ALA A O 1
ATOM 1394 N N . ALA A 1 171 ? -10.287 -7.997 13.173 1.00 71.50 171 ALA A N 1
ATOM 1395 C CA . ALA A 1 171 ? -10.425 -9.126 14.088 1.00 71.50 171 ALA A CA 1
ATOM 1396 C C . ALA A 1 171 ? -10.201 -8.717 15.556 1.00 71.50 171 ALA A C 1
ATOM 1398 O O . ALA A 1 171 ? -10.994 -9.072 16.430 1.00 71.50 171 ALA A O 1
ATOM 1399 N N . GLU A 1 172 ? -9.157 -7.935 15.833 1.00 69.31 172 GLU A N 1
ATOM 1400 C CA . GLU A 1 172 ? -8.750 -7.548 17.188 1.00 69.31 172 GLU A CA 1
ATOM 1401 C C . GLU A 1 172 ? -9.775 -6.635 17.869 1.00 69.31 172 GLU A C 1
ATOM 1403 O O . GLU A 1 172 ? -10.129 -6.849 19.033 1.00 69.31 172 GLU A O 1
ATOM 1408 N N . VAL A 1 173 ? -10.332 -5.663 17.141 1.00 66.12 173 VAL A N 1
ATOM 1409 C CA . VAL A 1 173 ? -11.398 -4.798 17.667 1.00 66.12 173 VAL A CA 1
ATOM 1410 C C . VAL A 1 173 ? -12.673 -5.594 17.944 1.00 66.12 173 VAL A C 1
ATOM 1412 O O . VAL A 1 173 ? -13.346 -5.340 18.945 1.00 66.12 173 VAL A O 1
ATOM 1415 N N . GLY A 1 174 ? -12.993 -6.590 17.113 1.00 66.12 174 GLY A N 1
ATOM 1416 C CA . GLY A 1 174 ? -14.108 -7.506 17.359 1.00 66.12 174 GLY A CA 1
ATOM 1417 C C . GLY A 1 174 ? -13.972 -8.234 18.698 1.00 66.12 174 GLY A C 1
ATOM 1418 O O . GLY A 1 174 ? -14.915 -8.239 19.491 1.00 66.12 174 GLY A O 1
ATOM 1419 N N . ILE A 1 175 ? -12.782 -8.768 18.979 1.00 72.38 175 ILE A N 1
ATOM 1420 C CA . ILE A 1 175 ? -12.485 -9.502 20.216 1.00 72.38 175 ILE A CA 1
ATOM 1421 C C . ILE A 1 175 ? -12.482 -8.563 21.430 1.00 72.38 175 ILE A C 1
ATOM 1423 O O . ILE A 1 175 ? -13.187 -8.823 22.405 1.00 72.38 175 ILE A O 1
ATOM 1427 N N . ARG A 1 176 ? -11.762 -7.434 21.370 1.00 67.25 176 ARG A N 1
ATOM 1428 C CA . ARG A 1 176 ? -11.638 -6.503 22.509 1.00 67.25 176 ARG A CA 1
ATOM 1429 C C . ARG A 1 176 ? -12.960 -5.851 22.896 1.00 67.25 176 ARG A C 1
ATOM 1431 O O . ARG A 1 176 ? -13.232 -5.675 24.079 1.00 67.25 176 ARG A O 1
ATOM 1438 N N . ILE A 1 177 ? -13.797 -5.493 21.922 1.00 68.38 177 ILE A N 1
ATOM 1439 C CA . ILE A 1 177 ? -15.134 -4.961 22.219 1.00 68.38 177 ILE A CA 1
ATOM 1440 C C . ILE A 1 177 ? -15.986 -6.036 22.885 1.00 68.38 177 ILE A C 1
ATOM 1442 O O . ILE A 1 177 ? -16.695 -5.731 23.841 1.00 68.38 177 ILE A O 1
ATOM 1446 N N . HIS A 1 178 ? -15.914 -7.279 22.406 1.00 73.06 178 HIS A N 1
ATOM 1447 C CA . HIS A 1 178 ? -16.676 -8.369 22.998 1.00 73.06 178 HIS A CA 1
ATOM 1448 C C . HIS A 1 178 ? -16.273 -8.614 24.456 1.00 73.06 178 HIS A C 1
ATOM 1450 O O . HIS A 1 178 ? -17.140 -8.707 25.320 1.00 73.06 178 HIS A O 1
ATOM 1456 N N . GLU A 1 179 ? -14.974 -8.608 24.750 1.00 69.12 179 GLU A N 1
ATOM 1457 C CA . GLU A 1 179 ? -14.443 -8.773 26.104 1.00 69.12 179 GLU A CA 1
ATOM 1458 C C . GLU A 1 179 ? -14.850 -7.628 27.046 1.00 69.12 179 GLU A C 1
ATOM 1460 O O . GLU A 1 179 ? -15.295 -7.873 28.169 1.00 69.12 179 GLU A O 1
ATOM 1465 N N . VAL A 1 180 ? -14.767 -6.371 26.592 1.00 67.88 180 VAL A N 1
ATOM 1466 C CA . VAL A 1 180 ? -15.195 -5.216 27.399 1.00 67.88 180 VAL A CA 1
ATOM 1467 C C . VAL A 1 180 ? -16.702 -5.261 27.668 1.00 67.88 180 VAL A C 1
ATOM 1469 O O . VAL A 1 180 ? -17.119 -5.017 28.797 1.00 67.88 180 VAL A O 1
ATOM 1472 N N . VAL A 1 181 ? -17.519 -5.627 26.673 1.00 68.81 181 VAL A N 1
ATOM 1473 C CA . VAL A 1 181 ? -18.974 -5.780 26.842 1.00 68.81 181 VAL A CA 1
ATOM 1474 C C . VAL A 1 181 ? -19.303 -6.897 27.834 1.00 68.81 181 VAL A C 1
ATOM 1476 O O . VAL A 1 181 ? -20.095 -6.666 28.744 1.00 68.81 181 VAL A O 1
ATOM 1479 N N . ILE A 1 182 ? -18.669 -8.070 27.718 1.00 66.81 182 ILE A N 1
ATOM 1480 C CA . ILE A 1 182 ? -18.868 -9.194 28.648 1.00 66.81 182 ILE A CA 1
ATOM 1481 C C . ILE A 1 182 ? -18.511 -8.785 30.079 1.00 66.81 182 ILE A C 1
ATOM 1483 O O . ILE A 1 182 ? -19.310 -8.992 30.990 1.00 66.81 182 ILE A O 1
ATOM 1487 N N . ASN A 1 183 ? -17.352 -8.155 30.282 1.00 63.94 183 ASN A N 1
ATOM 1488 C CA . ASN A 1 183 ? -16.918 -7.715 31.609 1.00 63.94 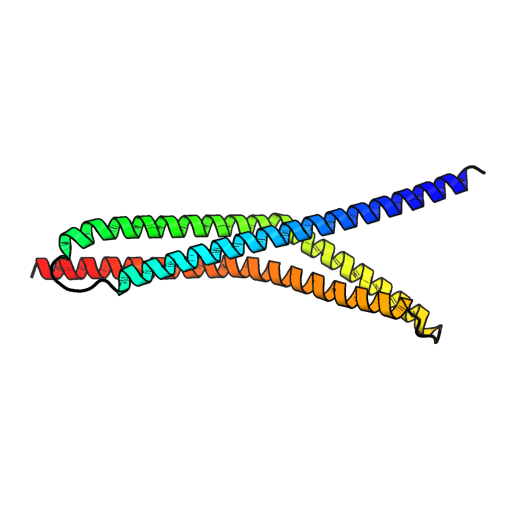183 ASN A CA 1
ATOM 1489 C C . ASN A 1 183 ? -17.864 -6.676 32.222 1.00 63.94 183 ASN A C 1
ATOM 1491 O O . ASN A 1 183 ? -18.072 -6.664 33.437 1.00 63.94 183 ASN A O 1
ATOM 1495 N N . THR A 1 184 ? -18.453 -5.808 31.400 1.00 62.97 184 THR A N 1
ATOM 1496 C CA . THR A 1 184 ? -19.482 -4.872 31.851 1.00 62.97 184 THR A CA 1
ATOM 1497 C C . THR A 1 184 ? -20.765 -5.602 32.264 1.00 62.97 184 THR A C 1
ATOM 1499 O O . THR A 1 184 ? -21.267 -5.364 33.362 1.00 62.97 184 THR A O 1
ATOM 1502 N N . THR A 1 185 ? -21.271 -6.525 31.440 1.00 62.34 185 THR A N 1
ATOM 1503 C CA . THR A 1 185 ? -22.522 -7.256 31.702 1.00 62.34 185 THR A CA 1
ATOM 1504 C C . THR A 1 185 ? -22.419 -8.209 32.896 1.00 62.34 185 THR A C 1
ATOM 1506 O O . THR A 1 185 ? -23.343 -8.276 33.704 1.00 62.34 185 THR A O 1
ATOM 1509 N N . ASP A 1 186 ? -21.299 -8.910 33.069 1.00 61.31 186 ASP A N 1
ATOM 1510 C CA . ASP A 1 186 ? -21.104 -9.842 34.190 1.00 61.31 186 ASP A CA 1
ATOM 1511 C C . ASP A 1 186 ? -21.024 -9.100 35.539 1.00 61.31 186 ASP A C 1
ATOM 1513 O O . ASP A 1 186 ? -21.594 -9.522 36.552 1.00 61.31 186 ASP A O 1
ATOM 1517 N N . LYS A 1 187 ? -20.416 -7.903 35.551 1.00 60.12 187 LYS A N 1
ATOM 1518 C CA . LYS A 1 187 ? -20.482 -7.005 36.714 1.00 60.12 187 LYS A CA 1
ATOM 1519 C C . LYS A 1 187 ? -21.920 -6.584 37.031 1.00 60.12 187 LYS A C 1
ATOM 1521 O O . LYS A 1 187 ? -22.249 -6.474 38.215 1.00 60.12 187 LYS A O 1
ATOM 1526 N N . ASP A 1 188 ? -22.762 -6.362 36.026 1.00 55.94 188 ASP A N 1
ATOM 1527 C CA . ASP A 1 188 ? -24.160 -5.963 36.215 1.00 55.94 188 ASP A CA 1
ATOM 1528 C C . ASP A 1 188 ? -25.013 -7.123 36.766 1.00 55.94 188 ASP A C 1
ATOM 1530 O O . ASP A 1 188 ? -25.661 -6.959 37.804 1.00 55.94 188 ASP A O 1
ATOM 1534 N N . ILE A 1 189 ? -24.916 -8.326 36.185 1.00 58.41 189 ILE A N 1
ATOM 1535 C CA . ILE A 1 189 ? -25.656 -9.525 36.629 1.00 58.41 189 ILE A CA 1
ATOM 1536 C C . ILE A 1 189 ? -25.275 -9.912 38.066 1.00 58.41 189 ILE A C 1
ATOM 1538 O O . ILE A 1 189 ? -26.137 -10.148 38.917 1.00 58.41 189 ILE A O 1
ATOM 1542 N N . LYS A 1 190 ? -23.979 -9.901 38.400 1.00 58.81 190 LYS A N 1
ATOM 1543 C CA . LYS A 1 190 ? -23.500 -10.215 39.758 1.00 58.81 190 LYS A CA 1
ATOM 1544 C C . LYS A 1 190 ? -24.002 -9.219 40.811 1.00 58.81 190 LYS A C 1
ATOM 1546 O O . LYS A 1 190 ? -24.138 -9.568 41.986 1.00 58.81 190 LYS A O 1
ATOM 1551 N N . ASN A 1 191 ? -24.291 -7.981 40.408 1.00 56.66 191 ASN A N 1
ATOM 1552 C CA . ASN A 1 191 ? -24.870 -6.957 41.278 1.00 56.66 191 ASN A CA 1
ATOM 1553 C C . ASN A 1 191 ? -26.396 -7.085 41.439 1.00 56.66 191 ASN A C 1
ATOM 1555 O O . ASN A 1 191 ? -26.920 -6.613 42.452 1.00 56.66 191 ASN A O 1
ATOM 1559 N N . GLU A 1 192 ? -27.105 -7.687 40.481 1.00 53.72 192 GLU A N 1
ATOM 1560 C CA . GLU A 1 192 ? -28.545 -7.974 40.583 1.00 53.72 192 GLU A CA 1
ATOM 1561 C C . GLU A 1 192 ? -28.838 -9.187 41.465 1.00 53.72 192 GLU A C 1
ATOM 1563 O O . GLU A 1 192 ? -29.745 -9.132 42.297 1.00 53.72 192 GLU A O 1
ATOM 1568 N N . VAL A 1 193 ? -28.025 -10.242 41.363 1.00 55.84 193 VAL A N 1
ATOM 1569 C CA . VAL A 1 193 ? -28.154 -11.439 42.213 1.00 55.84 193 VAL A CA 1
ATOM 1570 C C . VAL A 1 193 ? -27.906 -11.097 43.688 1.00 55.84 193 VAL A C 1
ATOM 1572 O O . VAL A 1 193 ? -28.646 -11.539 44.558 1.00 55.84 193 VAL A O 1
ATOM 1575 N N . LYS A 1 194 ? -26.942 -10.215 43.988 1.00 51.66 194 LYS A N 1
ATOM 1576 C CA . LYS A 1 194 ? -26.714 -9.688 45.351 1.00 51.66 194 LYS A CA 1
ATOM 1577 C C . LYS A 1 194 ? -27.804 -8.741 45.869 1.00 51.66 194 LYS A C 1
ATOM 1579 O O . LYS A 1 194 ? -27.758 -8.366 47.033 1.00 51.66 194 LYS A O 1
ATOM 1584 N N . ARG A 1 195 ? -28.716 -8.273 45.013 1.00 48.97 195 ARG A N 1
ATOM 1585 C CA . ARG A 1 195 ? -29.842 -7.406 45.405 1.00 48.97 195 ARG A CA 1
ATOM 1586 C C . ARG A 1 195 ? -31.095 -8.177 45.792 1.00 48.97 195 ARG A C 1
ATOM 1588 O O . ARG A 1 195 ? -31.938 -7.601 46.469 1.00 48.97 195 ARG A O 1
ATOM 1595 N N . HIS A 1 196 ? -31.221 -9.406 45.302 1.00 49.94 196 HIS A N 1
ATOM 1596 C CA . HIS A 1 196 ? -32.397 -10.258 45.477 1.00 49.94 196 HIS A CA 1
ATOM 1597 C C . HIS A 1 196 ? -32.124 -11.477 46.376 1.00 49.94 196 HIS A C 1
ATOM 1599 O O . HIS A 1 196 ? -33.002 -12.321 46.532 1.00 49.94 196 HIS A O 1
ATOM 1605 N N . SER A 1 197 ? -30.924 -11.552 46.961 1.00 43.28 197 SER A N 1
ATOM 1606 C CA . SER A 1 197 ? -30.578 -12.412 48.098 1.00 43.28 197 SER A CA 1
ATOM 1607 C C . SER A 1 197 ? -30.460 -11.568 49.356 1.00 43.28 197 SER A C 1
ATOM 1609 O O . SER A 1 197 ? -30.615 -12.181 50.433 1.00 43.28 197 SER A O 1
#

Radius of gyration: 29.03 Å; chains: 1; bounding box: 69×29×95 Å